Protein AF-A0A952UTJ3-F1 (afdb_monomer)

Radius of gyration: 20.59 Å; Cα contacts (8 Å, |Δi|>4): 147; chains: 1; bounding box: 53×49×45 Å

Foldseek 3Di:
DDPPLPDQPPQQADAPPDDQALQSLLSLLVCCVPPPVPHDLQCCCVVNVTNDHSVSSVLSVQSNQLCVLLVHDSVPQPDDSLQSSLPSLDDSVVSNVLSVVCVVVVDDSVNSNVVCVVVPPDSVVVLVVVLVVLCVCVVVVVDDPVVLVVCCVVDDPVVVVVVVVSVVVNVVSVVSNVVSD

Structure (mmCIF, N/CA/C/O backbone):
data_AF-A0A952UTJ3-F1
#
_entry.id   AF-A0A952UTJ3-F1
#
loop_
_atom_site.group_PDB
_atom_site.id
_atom_site.type_symbol
_atom_site.label_atom_id
_atom_site.label_alt_id
_atom_site.label_comp_id
_atom_site.label_asym_id
_atom_site.label_entity_id
_atom_site.label_seq_id
_atom_site.pdbx_PDB_ins_code
_atom_site.Cartn_x
_atom_site.Cartn_y
_atom_site.Cartn_z
_atom_site.occupancy
_atom_site.B_iso_or_equiv
_atom_site.auth_seq_id
_atom_site.auth_comp_id
_atom_site.auth_asym_id
_atom_site.auth_atom_id
_atom_site.pdbx_PDB_model_num
ATOM 1 N N . MET A 1 1 ? -5.291 -14.256 -28.852 1.00 37.19 1 MET A N 1
ATOM 2 C CA . MET A 1 1 ? -6.113 -13.906 -27.672 1.00 37.19 1 MET A CA 1
ATOM 3 C C . MET A 1 1 ? -6.033 -12.406 -27.455 1.00 37.19 1 MET A C 1
ATOM 5 O O . MET A 1 1 ? -4.937 -11.895 -27.253 1.00 37.19 1 MET A O 1
ATOM 9 N N . ALA A 1 2 ? -7.151 -11.691 -27.586 1.00 33.28 2 ALA A N 1
ATOM 10 C CA . ALA A 1 2 ? -7.188 -10.255 -27.335 1.00 33.28 2 ALA A CA 1
ATOM 11 C C . ALA A 1 2 ? -6.825 -10.004 -25.864 1.00 33.28 2 ALA A C 1
ATOM 13 O O . ALA A 1 2 ? -7.516 -10.482 -24.968 1.00 33.28 2 ALA A O 1
ATOM 14 N N . LYS A 1 3 ? -5.717 -9.299 -25.607 1.00 44.03 3 LYS A N 1
ATOM 15 C CA . LYS A 1 3 ? -5.425 -8.773 -24.270 1.00 44.03 3 LYS A CA 1
ATOM 16 C C . LYS A 1 3 ? -6.541 -7.789 -23.955 1.00 44.03 3 LYS A C 1
ATOM 18 O O . LYS A 1 3 ? -6.545 -6.692 -24.509 1.00 44.03 3 LYS A O 1
ATOM 23 N N . THR A 1 4 ? -7.493 -8.176 -23.114 1.00 50.28 4 THR A N 1
ATOM 24 C CA . THR A 1 4 ? -8.453 -7.235 -22.543 1.00 50.28 4 THR A CA 1
ATOM 25 C C . THR A 1 4 ? -7.630 -6.130 -21.897 1.00 50.28 4 THR A C 1
ATOM 27 O O . THR A 1 4 ? -6.906 -6.375 -20.932 1.00 50.28 4 THR A O 1
ATOM 30 N N . LYS A 1 5 ? -7.620 -4.947 -22.518 1.00 66.44 5 LYS A N 1
ATOM 31 C CA . LYS A 1 5 ? -6.788 -3.826 -22.085 1.00 66.44 5 LYS A CA 1
ATOM 32 C C . LYS A 1 5 ? -7.306 -3.424 -20.708 1.00 66.44 5 LYS A C 1
ATOM 34 O O . LYS A 1 5 ? -8.421 -2.915 -20.599 1.00 66.44 5 LYS A O 1
ATOM 39 N N . LEU A 1 6 ? -6.549 -3.756 -19.662 1.00 80.31 6 LEU A N 1
ATOM 40 C CA . LEU A 1 6 ? -6.914 -3.430 -18.288 1.00 80.31 6 LEU A CA 1
ATOM 41 C C . LEU A 1 6 ? -7.136 -1.922 -18.195 1.00 80.31 6 LEU A C 1
ATOM 43 O O . LEU A 1 6 ? -6.312 -1.131 -18.657 1.00 80.31 6 LEU A O 1
ATOM 47 N N . LYS A 1 7 ? -8.288 -1.529 -17.651 1.00 86.25 7 LYS A N 1
ATOM 48 C CA . LYS A 1 7 ? -8.675 -0.124 -17.540 1.00 86.25 7 LYS A CA 1
ATOM 49 C C . LYS A 1 7 ? -8.035 0.476 -16.294 1.00 86.25 7 LYS A C 1
ATOM 51 O O . LYS A 1 7 ? -8.662 0.548 -15.242 1.00 86.25 7 LYS A O 1
ATOM 56 N N . TRP A 1 8 ? -6.775 0.880 -16.418 1.00 89.94 8 TRP A N 1
ATOM 57 C CA . TRP A 1 8 ? -6.124 1.706 -15.406 1.00 89.94 8 TRP A CA 1
ATOM 58 C C . TRP A 1 8 ? -6.803 3.086 -15.329 1.00 89.94 8 TRP A C 1
ATOM 60 O O . TRP A 1 8 ? -7.297 3.571 -16.352 1.00 89.94 8 TRP A O 1
ATOM 70 N N . PRO A 1 9 ? -6.829 3.739 -14.151 1.00 90.50 9 PRO A N 1
ATOM 71 C CA . PRO A 1 9 ? -7.287 5.122 -14.038 1.00 90.50 9 PRO A CA 1
ATOM 72 C C . PRO A 1 9 ? -6.521 6.040 -14.996 1.00 90.50 9 PRO A C 1
ATOM 74 O O . PRO A 1 9 ? -5.320 5.854 -15.188 1.00 90.50 9 PRO A O 1
ATOM 77 N N . ALA A 1 10 ? -7.182 7.053 -15.563 1.00 88.44 10 ALA A N 1
ATOM 78 C CA . ALA A 1 10 ? -6.541 7.996 -16.490 1.00 88.44 10 ALA A CA 1
ATOM 79 C C . ALA A 1 10 ? -5.293 8.651 -15.869 1.00 88.44 10 ALA A C 1
ATOM 81 O O . ALA A 1 10 ? -4.239 8.711 -16.502 1.00 88.44 10 ALA A O 1
ATOM 82 N N . ALA A 1 11 ? -5.372 8.993 -14.578 1.00 87.81 11 ALA A N 1
ATOM 83 C CA . ALA A 1 11 ? -4.265 9.536 -13.794 1.00 87.81 11 ALA A CA 1
ATOM 84 C C . ALA A 1 11 ? -3.026 8.618 -13.724 1.00 87.81 11 ALA A C 1
ATOM 86 O O . ALA A 1 11 ? -1.937 9.086 -13.408 1.00 87.81 11 ALA A O 1
ATOM 87 N N . ALA A 1 12 ? -3.147 7.320 -14.029 1.00 87.81 12 ALA A N 1
ATOM 88 C CA . ALA A 1 12 ? -2.001 6.412 -14.097 1.00 87.81 12 ALA A CA 1
ATOM 89 C C . ALA A 1 12 ? -1.132 6.621 -15.355 1.00 87.81 12 ALA A C 1
ATOM 91 O O . ALA A 1 12 ? 0.027 6.192 -15.388 1.00 87.81 12 ALA A O 1
ATOM 92 N N . TYR A 1 13 ? -1.686 7.274 -16.379 1.00 88.88 13 TYR A N 1
ATOM 93 C CA . TYR A 1 13 ? -1.017 7.621 -17.635 1.00 88.88 13 TYR A CA 1
ATOM 94 C C . TYR A 1 13 ? -0.594 9.090 -17.698 1.00 88.88 13 TYR A C 1
ATOM 96 O O . TYR A 1 13 ? 0.261 9.451 -18.505 1.00 88.88 13 TYR A O 1
ATOM 104 N N . GLU A 1 14 ? -1.175 9.940 -16.853 1.00 82.19 14 GLU A N 1
ATOM 105 C CA . GLU A 1 14 ? -0.805 11.347 -16.754 1.00 82.19 14 GLU A CA 1
ATOM 106 C C . GLU A 1 14 ? 0.580 11.459 -16.085 1.00 82.19 14 GLU A C 1
ATOM 108 O O . GLU A 1 14 ? 0.835 10.884 -15.027 1.00 82.19 14 GLU A O 1
ATOM 113 N N . GLY A 1 15 ? 1.518 12.147 -16.747 1.00 62.31 15 GLY A N 1
ATOM 114 C CA . GLY A 1 15 ? 2.890 12.346 -16.266 1.00 62.31 15 GLY A CA 1
ATOM 115 C C . GLY A 1 15 ? 2.978 13.039 -14.899 1.00 62.31 15 GLY A C 1
ATOM 116 O O . GLY A 1 15 ? 1.982 13.488 -14.340 1.00 62.31 15 GLY A O 1
ATOM 117 N N . ALA A 1 16 ? 4.203 13.182 -14.378 1.00 55.59 16 ALA A N 1
ATOM 118 C CA . ALA A 1 16 ? 4.540 13.603 -13.005 1.00 55.59 16 ALA A CA 1
ATOM 119 C C . ALA A 1 16 ? 4.002 14.977 -12.510 1.00 55.59 16 ALA A C 1
ATOM 121 O O . ALA A 1 16 ? 4.375 15.409 -11.422 1.00 55.59 16 ALA A O 1
ATOM 122 N N . GLY A 1 17 ? 3.146 15.665 -13.273 1.00 54.53 17 GLY A N 1
ATOM 123 C CA . GLY A 1 17 ? 2.574 16.973 -12.942 1.00 54.53 17 GLY A CA 1
ATOM 124 C C . GLY A 1 17 ? 1.247 16.942 -12.173 1.00 54.53 17 GLY A C 1
ATOM 125 O O . GLY A 1 17 ? 0.940 17.911 -11.484 1.00 54.53 17 GLY A O 1
ATOM 126 N N . ARG A 1 18 ? 0.468 15.852 -12.230 1.00 62.31 18 ARG A N 1
ATOM 127 C CA . ARG A 1 18 ? -0.756 15.691 -11.422 1.00 62.31 18 ARG A CA 1
ATOM 128 C C . ARG A 1 18 ? -0.532 14.634 -10.348 1.00 62.31 18 ARG A C 1
ATOM 130 O O . ARG A 1 18 ? -0.171 13.497 -10.635 1.00 62.31 18 ARG A O 1
ATOM 137 N N . GLY A 1 19 ? -0.706 15.024 -9.087 1.00 68.81 19 GLY A N 1
ATOM 138 C CA . GLY A 1 19 ? -0.654 14.084 -7.971 1.00 68.81 19 GLY A CA 1
ATOM 139 C C . GLY A 1 19 ? -1.742 13.017 -8.114 1.00 68.81 19 GLY A C 1
ATOM 140 O O . GLY A 1 19 ? -2.882 13.337 -8.440 1.00 68.81 19 GLY A O 1
ATOM 141 N N . LEU A 1 20 ? -1.393 11.754 -7.861 1.00 85.69 20 LEU A N 1
ATOM 142 C CA . LEU A 1 20 ? -2.350 10.648 -7.864 1.00 85.69 20 LEU A CA 1
ATOM 143 C C . LEU A 1 20 ? -3.327 10.816 -6.690 1.00 85.69 20 LEU A C 1
ATOM 145 O O . LEU A 1 20 ? -2.893 10.851 -5.534 1.00 85.69 20 LEU A O 1
ATOM 149 N N . SER A 1 21 ? -4.626 10.915 -6.980 1.00 90.69 21 SER A N 1
ATOM 150 C CA . SER A 1 21 ? -5.655 10.996 -5.942 1.00 90.69 21 SER A CA 1
ATOM 151 C C . SER A 1 21 ? -5.721 9.695 -5.133 1.00 90.69 21 SER A C 1
ATOM 153 O O . SER A 1 21 ? -5.262 8.640 -5.579 1.00 90.69 21 SER A O 1
ATOM 155 N N . LEU A 1 22 ? -6.310 9.740 -3.933 1.00 91.62 22 LEU A N 1
ATOM 156 C CA . LEU A 1 22 ? -6.484 8.526 -3.131 1.00 91.62 22 LEU A CA 1
ATOM 157 C C . LEU A 1 22 ? -7.398 7.503 -3.825 1.00 91.62 22 LEU A C 1
ATOM 159 O O . LEU A 1 22 ? -7.137 6.305 -3.743 1.00 91.62 22 LEU A O 1
ATOM 163 N N . VAL A 1 23 ? -8.423 7.973 -4.539 1.00 93.56 23 VAL A N 1
ATOM 164 C CA . VAL A 1 23 ? -9.349 7.127 -5.305 1.00 93.56 23 VAL A CA 1
ATOM 165 C C . VAL A 1 23 ? -8.613 6.426 -6.445 1.00 93.56 23 VAL A C 1
ATOM 167 O O . VAL A 1 23 ? -8.679 5.201 -6.562 1.00 93.56 23 VAL A O 1
ATOM 170 N N . ASP A 1 24 ? -7.827 7.163 -7.231 1.00 92.69 24 ASP A N 1
ATOM 171 C CA . ASP A 1 24 ? -7.035 6.576 -8.317 1.00 92.69 24 ASP A CA 1
ATOM 172 C C . ASP A 1 24 ? -5.983 5.606 -7.779 1.00 92.69 24 ASP A C 1
ATOM 174 O O 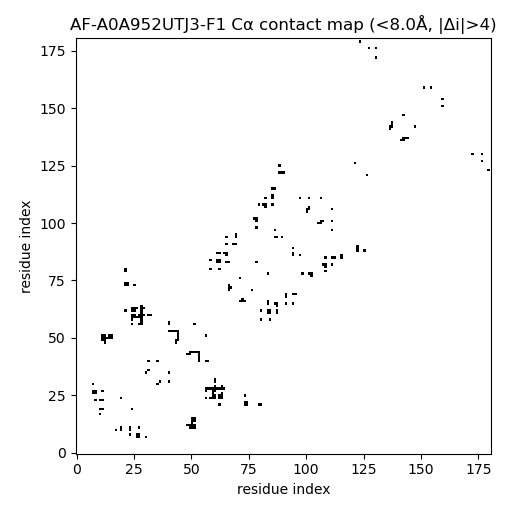. ASP A 1 24 ? -5.762 4.536 -8.347 1.00 92.69 24 ASP A O 1
ATOM 178 N N . ALA A 1 25 ? -5.355 5.942 -6.650 1.00 91.88 25 ALA A N 1
ATOM 179 C CA . ALA A 1 25 ? -4.399 5.065 -5.997 1.00 91.88 25 ALA A CA 1
ATOM 180 C C . ALA A 1 25 ? -5.058 3.777 -5.485 1.00 91.88 25 ALA A C 1
ATOM 182 O O . ALA A 1 25 ? -4.488 2.699 -5.653 1.00 91.88 25 ALA A O 1
ATOM 183 N N . TYR A 1 26 ? -6.264 3.860 -4.919 1.00 94.62 26 TYR A N 1
ATOM 184 C CA . TYR A 1 26 ? -7.039 2.689 -4.517 1.00 94.62 26 TYR A CA 1
ATOM 185 C C . TYR A 1 26 ? -7.347 1.791 -5.720 1.00 94.62 26 TYR A C 1
ATOM 187 O O . TYR A 1 26 ? -7.075 0.594 -5.666 1.00 94.62 26 TYR A O 1
ATOM 195 N N . ARG A 1 27 ? -7.823 2.363 -6.835 1.00 94.81 27 ARG A N 1
ATOM 196 C CA . ARG A 1 27 ? -8.125 1.616 -8.070 1.00 94.81 27 ARG A CA 1
ATOM 197 C C . ARG A 1 27 ? -6.886 0.987 -8.700 1.00 94.81 27 ARG A C 1
ATOM 199 O O . ARG A 1 27 ? -6.921 -0.169 -9.111 1.00 94.81 27 ARG A O 1
ATOM 206 N N . CYS A 1 28 ? -5.761 1.700 -8.722 1.00 92.44 28 CYS A N 1
ATOM 207 C CA . CYS A 1 28 ? -4.484 1.123 -9.139 1.00 92.44 28 CYS A CA 1
ATOM 208 C C . CYS A 1 28 ? -4.084 -0.051 -8.232 1.00 92.44 28 CYS A C 1
ATOM 210 O O . CYS A 1 28 ? -3.646 -1.087 -8.724 1.00 92.44 28 CYS A O 1
ATOM 212 N N . GLY A 1 29 ? -4.233 0.095 -6.911 1.00 92.56 29 GLY A N 1
ATOM 213 C CA . GLY A 1 29 ? -3.933 -0.960 -5.944 1.00 92.56 29 GLY A CA 1
ATOM 214 C C . GLY A 1 29 ? -4.824 -2.194 -6.099 1.00 92.56 29 GLY A C 1
ATOM 215 O O . GLY A 1 29 ? -4.318 -3.314 -6.059 1.00 92.56 29 GLY A O 1
ATOM 216 N N . GLU A 1 30 ? -6.117 -1.988 -6.349 1.00 94.94 30 GLU A N 1
ATOM 217 C CA . GLU A 1 30 ? -7.097 -3.037 -6.646 1.00 94.94 30 GLU A CA 1
ATOM 218 C C . GLU A 1 30 ? -6.689 -3.845 -7.883 1.00 94.94 30 GLU A C 1
ATOM 220 O O . GLU A 1 30 ? -6.621 -5.072 -7.821 1.00 94.94 30 GLU A O 1
ATOM 225 N N . LEU A 1 31 ? -6.338 -3.174 -8.986 1.00 93.62 31 LEU A N 1
ATOM 226 C CA . LEU A 1 31 ? -5.861 -3.833 -10.207 1.00 93.62 31 LEU A CA 1
ATOM 227 C C . LEU A 1 31 ? -4.572 -4.623 -9.965 1.00 93.62 31 LEU A C 1
ATOM 229 O O . LEU A 1 31 ? -4.424 -5.738 -10.460 1.00 93.62 31 LEU A O 1
ATOM 233 N N . ILE A 1 32 ? -3.642 -4.077 -9.176 1.00 89.56 32 ILE A N 1
ATOM 234 C CA . ILE A 1 32 ? -2.400 -4.775 -8.828 1.00 89.56 32 ILE A CA 1
ATOM 235 C C . ILE A 1 32 ? -2.696 -6.066 -8.054 1.00 89.56 32 ILE A C 1
ATOM 237 O O . ILE A 1 32 ? -2.115 -7.099 -8.372 1.00 89.56 32 ILE A O 1
ATOM 241 N N . GLU A 1 33 ? -3.583 -6.033 -7.058 1.00 87.56 33 GLU A N 1
ATOM 242 C CA . GLU A 1 33 ? -3.916 -7.223 -6.261 1.00 87.56 33 GLU A CA 1
ATOM 243 C C . GLU A 1 33 ? -4.769 -8.242 -7.016 1.00 87.56 33 GLU A C 1
ATOM 245 O O . GLU A 1 33 ? -4.644 -9.433 -6.769 1.00 87.56 33 GLU A O 1
ATOM 250 N N . THR A 1 34 ? -5.638 -7.804 -7.925 1.00 87.88 34 THR A N 1
ATOM 251 C CA . THR A 1 34 ? -6.569 -8.705 -8.625 1.00 87.88 34 THR A CA 1
ATOM 252 C C . THR A 1 34 ? -5.986 -9.288 -9.908 1.00 87.88 34 THR A C 1
ATOM 254 O O . THR A 1 34 ? -6.268 -10.434 -10.240 1.00 87.88 34 THR A O 1
ATOM 257 N N . CYS A 1 35 ? -5.162 -8.529 -10.634 1.00 86.00 35 CYS A N 1
ATOM 258 C CA . CYS A 1 35 ? -4.650 -8.929 -11.949 1.00 86.00 35 CYS A CA 1
ATOM 259 C C . CYS A 1 35 ? -3.141 -9.219 -11.962 1.00 86.00 35 CYS A C 1
ATOM 261 O O . CYS A 1 35 ? -2.635 -9.826 -12.908 1.00 86.00 35 CYS A O 1
ATOM 263 N N . PHE A 1 36 ? -2.404 -8.779 -10.936 1.00 82.69 36 PHE A N 1
ATOM 264 C CA . PHE A 1 36 ? -0.939 -8.824 -10.912 1.00 82.69 36 PHE A CA 1
ATOM 265 C C . PHE A 1 36 ? -0.358 -9.295 -9.568 1.00 82.69 36 PHE A C 1
ATOM 267 O O . PHE A 1 36 ? 0.806 -9.003 -9.287 1.00 82.69 36 PHE A O 1
ATOM 274 N N . ALA A 1 37 ? -1.129 -10.027 -8.752 1.00 74.94 37 ALA A N 1
ATOM 275 C CA . ALA A 1 37 ? -0.723 -10.461 -7.409 1.00 74.94 37 ALA A CA 1
ATOM 276 C C . ALA A 1 37 ? 0.658 -11.142 -7.386 1.00 74.94 37 ALA A C 1
ATOM 278 O O . ALA A 1 37 ? 1.506 -10.788 -6.558 1.00 74.94 37 ALA A O 1
ATOM 279 N N . ASP A 1 38 ? 0.888 -12.035 -8.355 1.00 76.19 38 ASP A N 1
ATOM 280 C CA . ASP A 1 38 ? 2.093 -12.868 -8.486 1.00 76.19 38 ASP A CA 1
ATOM 281 C C . ASP A 1 38 ? 3.184 -12.233 -9.357 1.00 76.19 38 ASP A C 1
ATOM 283 O O . ASP A 1 38 ? 4.250 -12.803 -9.588 1.00 76.19 38 ASP A O 1
ATOM 287 N N . GLN A 1 39 ? 2.938 -11.027 -9.867 1.00 76.69 39 GLN A N 1
ATOM 288 C CA . GLN A 1 39 ? 3.833 -10.368 -10.805 1.00 76.69 39 GLN A CA 1
ATOM 289 C C . GLN A 1 39 ? 4.682 -9.291 -10.129 1.00 76.69 39 GLN A C 1
ATOM 291 O O . GLN A 1 39 ? 4.320 -8.655 -9.136 1.00 76.69 39 GLN A O 1
ATOM 296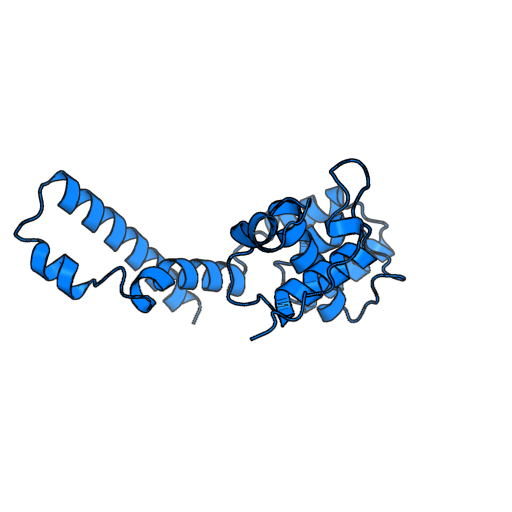 N N . SER A 1 40 ? 5.859 -9.040 -10.705 1.00 78.62 40 SER A N 1
ATOM 297 C CA . SER A 1 40 ? 6.745 -7.988 -10.211 1.00 78.62 40 SER A CA 1
ATOM 298 C C . SER A 1 40 ? 6.180 -6.599 -10.520 1.00 78.62 40 SER A C 1
ATOM 300 O O . SER A 1 40 ? 6.212 -6.157 -11.670 1.00 78.62 40 SER A O 1
ATOM 302 N N . ILE A 1 41 ? 5.781 -5.860 -9.476 1.00 81.75 41 ILE A N 1
ATOM 303 C CA . ILE A 1 41 ? 5.322 -4.458 -9.584 1.00 81.75 41 ILE A CA 1
ATOM 304 C C . ILE A 1 41 ? 6.351 -3.580 -10.312 1.00 81.75 41 ILE A C 1
ATOM 306 O O . ILE A 1 41 ? 5.985 -2.672 -11.051 1.00 81.75 41 ILE A O 1
ATOM 310 N N . ARG A 1 42 ? 7.651 -3.875 -10.165 1.00 80.00 42 ARG A N 1
ATOM 311 C CA . ARG A 1 42 ? 8.737 -3.119 -10.811 1.00 80.00 42 ARG A CA 1
ATOM 312 C C . ARG A 1 42 ? 8.630 -3.100 -12.337 1.00 80.00 42 ARG A C 1
ATOM 314 O O . ARG A 1 42 ? 9.063 -2.131 -12.949 1.00 80.00 42 ARG A O 1
ATOM 321 N N . LYS A 1 43 ? 8.076 -4.155 -12.941 1.00 84.25 43 LYS A N 1
ATOM 322 C CA . LYS A 1 43 ? 7.936 -4.282 -14.399 1.00 84.25 43 LYS A CA 1
ATOM 323 C C . LYS A 1 43 ? 6.615 -3.710 -14.926 1.00 84.25 43 LYS A C 1
ATOM 325 O O . LYS A 1 43 ? 6.493 -3.530 -16.134 1.00 84.25 43 LYS A O 1
ATOM 330 N N . LEU A 1 44 ? 5.650 -3.411 -14.049 1.00 84.94 44 LEU A N 1
ATOM 331 C CA . LEU A 1 44 ? 4.319 -2.947 -14.449 1.00 84.94 44 LEU A CA 1
ATOM 332 C C . LEU A 1 44 ? 4.326 -1.606 -15.194 1.00 84.94 44 LEU A C 1
ATOM 334 O O . LEU A 1 44 ? 3.651 -1.554 -16.217 1.00 84.94 44 LEU A O 1
ATOM 338 N N . PRO A 1 45 ? 5.096 -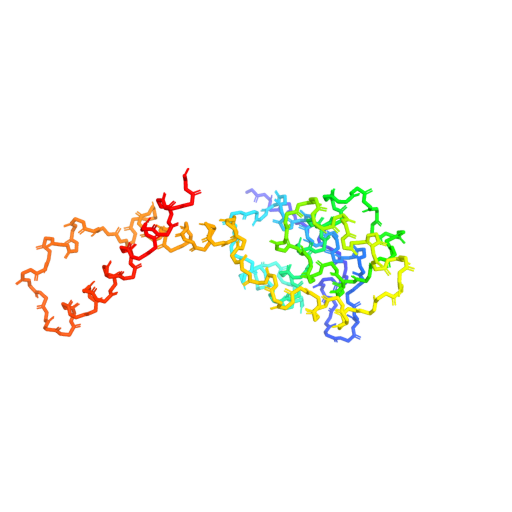0.567 -14.796 1.00 88.00 45 PRO A N 1
ATOM 339 C CA . PRO A 1 45 ? 5.082 0.701 -15.525 1.00 88.00 45 PRO A CA 1
ATOM 340 C C . PRO A 1 45 ? 5.422 0.539 -17.007 1.00 88.00 45 PRO A C 1
ATOM 342 O O . PRO A 1 45 ? 4.663 0.967 -17.867 1.00 88.00 45 PRO A O 1
ATOM 345 N N . ALA A 1 46 ? 6.515 -0.168 -17.310 1.00 85.56 46 ALA A N 1
ATOM 346 C CA . ALA A 1 46 ? 6.949 -0.403 -18.684 1.00 85.56 46 ALA A CA 1
ATOM 347 C C . ALA A 1 46 ? 5.991 -1.327 -19.452 1.00 85.56 46 ALA A C 1
ATOM 349 O O . ALA A 1 46 ? 5.712 -1.097 -20.623 1.00 85.56 46 ALA A O 1
ATOM 350 N N . ARG A 1 47 ? 5.477 -2.373 -18.796 1.00 86.75 47 ARG A N 1
ATOM 351 C CA . ARG A 1 47 ? 4.580 -3.351 -19.423 1.00 86.75 47 ARG A CA 1
ATOM 352 C C . ARG A 1 47 ? 3.221 -2.756 -19.790 1.00 86.75 47 ARG A C 1
ATOM 354 O O . ARG A 1 47 ? 2.687 -3.073 -20.848 1.00 86.75 47 ARG A O 1
ATOM 361 N N . GLU A 1 48 ? 2.658 -1.955 -18.895 1.00 88.50 48 GLU A N 1
ATOM 362 C CA . GLU A 1 48 ? 1.302 -1.413 -19.008 1.00 88.50 48 GLU A CA 1
ATOM 363 C C . GLU A 1 48 ? 1.301 0.027 -19.560 1.00 88.50 48 GLU A C 1
ATOM 365 O O . GLU A 1 48 ? 0.239 0.622 -19.729 1.00 88.50 48 GLU A O 1
ATOM 370 N N . GLY A 1 49 ? 2.484 0.580 -19.866 1.00 88.75 49 GLY A N 1
ATOM 371 C CA . GLY A 1 49 ? 2.652 1.933 -20.401 1.00 88.75 49 GLY A CA 1
ATOM 372 C C . GLY A 1 49 ? 2.259 3.031 -19.411 1.00 88.75 49 GLY A C 1
ATOM 373 O O . GLY A 1 49 ? 1.755 4.070 -19.827 1.00 88.75 49 GLY A O 1
ATOM 374 N N . LEU A 1 50 ? 2.430 2.791 -18.109 1.00 89.38 50 LEU A N 1
ATOM 375 C CA . LEU A 1 50 ? 2.038 3.732 -17.057 1.00 89.38 50 LEU A CA 1
ATOM 376 C C . LEU A 1 50 ? 3.103 4.812 -16.885 1.00 89.38 50 LEU A C 1
ATOM 378 O O . LEU A 1 50 ? 4.301 4.523 -16.863 1.00 89.38 50 LEU A O 1
ATOM 382 N N . ALA A 1 51 ? 2.656 6.040 -16.642 1.00 89.81 51 ALA A N 1
ATOM 383 C CA . ALA A 1 51 ? 3.530 7.138 -16.247 1.00 89.81 51 ALA A CA 1
ATOM 384 C C . ALA A 1 51 ? 3.935 7.061 -14.761 1.00 89.81 51 ALA A C 1
ATOM 386 O O . ALA A 1 51 ? 4.878 7.724 -14.322 1.00 89.81 51 ALA A O 1
ATOM 387 N N . LEU A 1 52 ? 3.240 6.238 -13.967 1.00 85.81 52 LEU A N 1
ATOM 388 C CA . LEU A 1 52 ? 3.527 6.057 -12.547 1.00 85.81 52 LEU A CA 1
ATOM 389 C C . LEU A 1 52 ? 4.838 5.302 -12.306 1.00 85.81 52 LEU A C 1
ATOM 391 O O . LEU A 1 52 ? 5.106 4.247 -12.879 1.00 85.81 52 LEU A O 1
ATOM 395 N N . SER A 1 53 ? 5.621 5.785 -11.338 1.00 84.56 53 SER A N 1
ATOM 396 C CA . SER A 1 53 ? 6.796 5.059 -10.854 1.00 84.56 53 SER A CA 1
ATOM 397 C C . SER A 1 53 ? 6.406 3.761 -10.134 1.00 84.56 53 SER A C 1
ATOM 399 O O . SER A 1 53 ? 5.350 3.671 -9.500 1.00 84.56 53 SER A O 1
ATOM 401 N N . HIS A 1 54 ? 7.312 2.778 -10.116 1.00 81.38 54 HIS A N 1
ATOM 402 C CA . HIS A 1 54 ? 7.112 1.555 -9.328 1.00 81.38 54 HIS A CA 1
ATOM 403 C C . HIS A 1 54 ? 6.869 1.850 -7.836 1.00 81.38 54 HIS A C 1
ATOM 405 O O . HIS A 1 54 ? 6.089 1.156 -7.190 1.00 81.38 54 HIS A O 1
ATOM 411 N N . VAL A 1 55 ? 7.507 2.893 -7.285 1.00 83.50 55 VAL A N 1
ATOM 412 C CA . VAL A 1 55 ? 7.315 3.315 -5.890 1.00 83.50 55 VAL A CA 1
ATOM 413 C C . VAL A 1 55 ? 5.877 3.779 -5.676 1.00 83.50 55 VAL A C 1
ATOM 415 O O . VAL A 1 55 ? 5.266 3.429 -4.670 1.00 83.50 55 VAL A O 1
ATOM 418 N N . THR A 1 56 ? 5.319 4.536 -6.620 1.00 85.56 56 THR A N 1
ATOM 419 C CA . THR A 1 56 ? 3.924 4.986 -6.561 1.00 85.56 56 THR A CA 1
ATOM 420 C C . THR A 1 56 ? 2.962 3.802 -6.611 1.00 85.56 56 THR A C 1
ATOM 422 O O . THR A 1 56 ? 2.044 3.747 -5.800 1.00 85.56 56 THR A O 1
ATOM 425 N N . LEU A 1 57 ? 3.218 2.810 -7.468 1.00 85.69 57 LEU A N 1
ATOM 426 C CA . LEU A 1 57 ? 2.406 1.589 -7.545 1.00 85.69 57 LEU A CA 1
ATOM 427 C C . LEU A 1 57 ? 2.464 0.751 -6.258 1.00 85.69 57 LEU A C 1
ATOM 429 O O . LEU A 1 57 ? 1.441 0.246 -5.803 1.00 85.69 57 LEU A O 1
ATOM 433 N N . VAL A 1 58 ? 3.635 0.643 -5.619 1.00 84.25 58 VAL A N 1
ATOM 434 C CA . VAL A 1 58 ? 3.757 -0.008 -4.300 1.00 84.25 58 VAL A CA 1
ATOM 435 C C . VAL A 1 58 ? 2.904 0.715 -3.256 1.00 84.25 58 VAL A C 1
ATOM 437 O O . VAL A 1 58 ? 2.219 0.071 -2.466 1.00 84.25 58 VAL A O 1
ATOM 440 N N . ARG A 1 59 ? 2.899 2.052 -3.267 1.00 84.00 59 ARG A N 1
ATOM 441 C CA . ARG A 1 59 ? 2.071 2.846 -2.347 1.00 84.00 59 ARG A CA 1
ATOM 442 C C . ARG A 1 59 ? 0.574 2.712 -2.650 1.00 84.00 59 ARG A C 1
ATOM 444 O O . ARG A 1 59 ? -0.220 2.656 -1.720 1.00 84.00 59 ARG A O 1
ATOM 451 N N . ALA A 1 60 ? 0.197 2.629 -3.924 1.00 89.50 60 ALA A N 1
ATOM 452 C CA . ALA A 1 60 ? -1.180 2.402 -4.362 1.00 89.50 60 ALA A CA 1
ATOM 453 C C . ALA A 1 60 ? -1.713 1.052 -3.858 1.00 89.50 60 ALA A C 1
ATOM 455 O O . ALA A 1 60 ? -2.777 0.990 -3.245 1.00 89.50 60 ALA A O 1
ATOM 456 N N . ARG A 1 61 ? -0.911 -0.011 -4.007 1.00 88.81 61 ARG A N 1
ATOM 457 C CA . ARG A 1 61 ? -1.205 -1.337 -3.445 1.00 88.81 61 ARG A CA 1
ATOM 458 C C . ARG A 1 61 ? -1.413 -1.287 -1.927 1.00 88.81 61 ARG A C 1
ATOM 460 O O . ARG A 1 61 ? -2.386 -1.845 -1.431 1.00 88.81 61 ARG A O 1
ATOM 467 N N . ALA A 1 62 ? -0.537 -0.586 -1.209 1.00 87.25 62 ALA A N 1
ATOM 468 C CA . ALA A 1 62 ? -0.652 -0.404 0.237 1.00 87.25 62 ALA A CA 1
ATOM 469 C C . ALA A 1 62 ? -1.951 0.321 0.637 1.00 87.25 62 ALA A C 1
ATOM 471 O O . ALA A 1 62 ? -2.662 -0.113 1.540 1.00 87.25 62 ALA A O 1
ATOM 472 N N . ALA A 1 63 ? -2.307 1.403 -0.063 1.00 91.00 63 ALA A N 1
ATOM 473 C CA . ALA A 1 63 ? -3.547 2.129 0.200 1.00 91.00 63 ALA A CA 1
ATOM 474 C C . ALA A 1 63 ? -4.787 1.247 0.005 1.00 91.00 63 ALA A C 1
ATOM 476 O O . ALA A 1 63 ? -5.660 1.239 0.871 1.00 91.00 63 ALA A O 1
ATOM 477 N N . TYR A 1 64 ? -4.834 0.463 -1.078 1.00 93.69 64 TYR A N 1
ATOM 478 C CA . TYR A 1 64 ? -5.910 -0.502 -1.311 1.00 93.69 64 TYR A CA 1
ATOM 479 C C . TYR A 1 64 ? -6.014 -1.532 -0.179 1.00 93.69 64 TYR A C 1
ATOM 481 O O . TYR A 1 64 ? -7.097 -1.724 0.375 1.00 93.69 64 TYR A O 1
ATOM 489 N N . ARG A 1 65 ? -4.894 -2.158 0.209 1.00 89.31 65 ARG A N 1
ATOM 490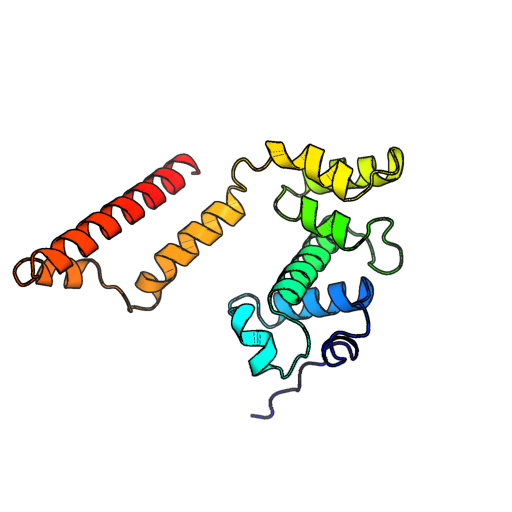 C CA . ARG A 1 65 ? -4.857 -3.164 1.282 1.00 89.31 65 ARG A CA 1
ATOM 491 C C . ARG A 1 65 ? -5.403 -2.631 2.596 1.00 89.31 65 ARG A C 1
ATOM 493 O O . ARG A 1 65 ? -6.279 -3.257 3.188 1.00 89.31 65 ARG A O 1
ATOM 500 N N . VAL A 1 66 ? -4.900 -1.479 3.031 1.00 92.00 66 VAL A N 1
ATOM 501 C CA . VAL A 1 66 ? -5.290 -0.879 4.309 1.00 92.00 66 VAL A CA 1
ATOM 502 C C . VAL A 1 66 ? -6.750 -0.451 4.275 1.00 92.00 66 VAL A C 1
ATOM 504 O O . VAL A 1 66 ? -7.507 -0.829 5.161 1.00 92.00 66 VAL A O 1
ATOM 507 N N . LEU A 1 67 ? -7.190 0.274 3.244 1.00 94.38 67 LEU A N 1
ATOM 508 C CA . LEU A 1 67 ? -8.586 0.714 3.146 1.00 94.38 67 LEU A CA 1
ATOM 509 C C . LEU A 1 67 ? -9.559 -0.469 3.112 1.00 94.38 67 LEU A C 1
ATOM 511 O O . LEU A 1 67 ? -10.555 -0.462 3.835 1.00 94.38 67 LEU A O 1
ATOM 515 N N . ARG A 1 68 ? -9.223 -1.532 2.369 1.00 94.00 68 ARG A N 1
ATOM 516 C CA . ARG A 1 68 ? -9.995 -2.780 2.360 1.00 94.00 68 ARG A CA 1
ATOM 517 C C . ARG A 1 68 ? -10.029 -3.441 3.742 1.00 94.00 68 ARG A C 1
ATOM 519 O O . ARG A 1 68 ? -11.096 -3.858 4.177 1.00 94.00 68 ARG A O 1
ATOM 526 N N . ALA A 1 69 ? -8.899 -3.522 4.445 1.00 89.50 69 ALA A N 1
ATOM 527 C CA . ALA A 1 69 ? -8.820 -4.120 5.783 1.00 89.50 69 ALA A CA 1
ATOM 528 C C . ALA A 1 69 ? -9.569 -3.309 6.860 1.00 89.50 69 ALA A C 1
ATOM 530 O O . ALA A 1 69 ? -10.042 -3.874 7.855 1.00 89.50 69 ALA A O 1
ATOM 531 N N . LEU A 1 70 ? -9.669 -1.991 6.667 1.00 91.88 70 LEU A N 1
ATOM 532 C CA . LEU A 1 70 ? -10.422 -1.074 7.520 1.00 91.88 70 LEU A CA 1
ATOM 533 C C . LEU A 1 70 ? -11.914 -1.000 7.158 1.00 91.88 70 LEU A C 1
ATOM 535 O O . LEU A 1 70 ? -12.690 -0.518 7.978 1.00 91.88 70 LEU A O 1
ATOM 539 N N . GLY A 1 71 ? -12.316 -1.468 5.971 1.00 93.25 71 GLY A N 1
ATOM 540 C CA . GLY A 1 71 ? -13.685 -1.326 5.468 1.00 93.25 71 GLY A CA 1
ATOM 541 C C . GLY A 1 71 ? -14.061 0.125 5.149 1.00 93.25 71 GLY A C 1
ATOM 542 O O . GLY A 1 71 ? -15.214 0.506 5.317 1.00 93.25 71 GLY A O 1
ATOM 543 N N . ILE A 1 72 ? -13.087 0.946 4.745 1.00 93.50 72 ILE A N 1
ATOM 544 C CA . ILE A 1 72 ? -13.266 2.380 4.482 1.00 93.50 72 ILE A CA 1
ATOM 545 C C . ILE A 1 72 ? -13.224 2.630 2.974 1.00 93.50 72 ILE A C 1
ATOM 547 O O . ILE A 1 72 ? -12.298 2.185 2.294 1.00 93.50 72 ILE A O 1
ATOM 551 N N . ALA A 1 73 ? -14.203 3.376 2.462 1.00 94.50 73 ALA A N 1
ATOM 552 C CA . ALA A 1 73 ? -14.219 3.827 1.075 1.00 94.50 73 ALA A CA 1
ATOM 553 C C . ALA A 1 73 ? -13.164 4.933 0.847 1.00 94.50 73 ALA A C 1
ATOM 555 O O . ALA A 1 73 ? -13.015 5.816 1.700 1.00 94.50 73 ALA A O 1
ATOM 556 N N . PRO A 1 74 ? -12.405 4.912 -0.266 1.00 93.62 74 PRO A N 1
ATOM 557 C CA . PRO A 1 74 ? -11.353 5.898 -0.517 1.00 93.62 74 PRO A CA 1
ATOM 558 C C . PRO A 1 74 ? -11.880 7.338 -0.631 1.00 93.62 74 PRO A C 1
ATOM 560 O O . PRO A 1 74 ? -11.157 8.264 -0.275 1.00 93.62 74 PRO A O 1
ATOM 563 N N . GLU A 1 75 ? -13.121 7.535 -1.079 1.00 92.88 75 GLU A N 1
ATOM 564 C CA . GLU A 1 75 ? -13.766 8.843 -1.262 1.00 92.88 75 GLU A CA 1
ATOM 565 C C . GLU A 1 75 ? -14.063 9.539 0.072 1.00 92.88 75 GLU A C 1
ATOM 567 O O . GLU A 1 75 ? -14.021 10.762 0.165 1.00 92.88 75 GLU A O 1
ATOM 572 N N . THR A 1 76 ? -14.346 8.753 1.112 1.00 93.06 76 THR A N 1
ATOM 573 C CA . THR A 1 76 ? -14.709 9.239 2.450 1.00 93.06 76 THR A CA 1
ATOM 574 C C . THR A 1 76 ? -13.614 8.967 3.476 1.00 93.06 76 THR A C 1
ATOM 576 O O . THR A 1 76 ? -13.852 9.052 4.681 1.00 93.06 76 THR A O 1
ATOM 579 N N . SER A 1 77 ? -12.422 8.567 3.027 1.00 92.75 77 SER A N 1
ATOM 580 C CA . SER A 1 77 ? -11.332 8.205 3.922 1.00 92.75 77 SER A CA 1
ATOM 581 C C . SER A 1 77 ? -10.840 9.442 4.678 1.00 92.75 77 SER A C 1
ATOM 583 O O . SER A 1 77 ? -10.332 10.372 4.050 1.00 92.75 77 SER A O 1
ATOM 585 N N . PRO A 1 78 ? -10.864 9.439 6.024 1.00 90.62 78 PRO A N 1
ATOM 586 C CA . PRO A 1 78 ? -10.236 10.503 6.806 1.00 90.62 78 PRO A CA 1
ATOM 587 C C . PRO A 1 78 ? -8.699 10.385 6.795 1.00 90.62 78 PRO A C 1
ATOM 589 O O . PRO A 1 78 ? -7.984 11.215 7.352 1.00 90.62 78 PRO A O 1
ATOM 592 N N . LEU A 1 79 ? -8.160 9.323 6.186 1.00 92.69 79 LEU A N 1
ATOM 593 C CA . LEU A 1 79 ? -6.735 9.052 6.094 1.00 92.69 79 LEU A CA 1
ATOM 594 C C . LEU A 1 79 ? -6.201 9.444 4.718 1.00 92.69 79 LEU A C 1
ATOM 596 O O . LEU A 1 79 ? -6.691 8.977 3.690 1.00 92.69 79 LEU A O 1
ATOM 600 N N . SER A 1 80 ? -5.128 10.232 4.713 1.00 91.00 80 SER A N 1
ATOM 601 C CA . SER A 1 80 ? -4.362 10.527 3.507 1.00 91.00 80 SER A CA 1
ATOM 602 C C . SER A 1 80 ? -3.600 9.301 2.994 1.00 91.00 80 SER A C 1
ATOM 604 O O . SER A 1 80 ? -3.288 8.361 3.732 1.00 91.00 80 SER A O 1
ATOM 606 N N . PHE A 1 81 ? -3.176 9.370 1.733 1.00 85.00 81 PHE A N 1
ATOM 607 C CA . PHE A 1 81 ? -2.296 8.375 1.119 1.00 85.00 81 PHE A CA 1
ATOM 608 C C . PHE A 1 81 ? -1.002 8.133 1.919 1.00 85.00 81 PHE A C 1
ATOM 610 O O . PHE A 1 81 ? -0.499 7.011 2.004 1.00 85.00 81 PHE A O 1
ATOM 617 N N . ALA A 1 82 ? -0.477 9.183 2.556 1.00 86.31 82 ALA A N 1
ATOM 618 C CA . ALA A 1 82 ? 0.702 9.088 3.402 1.00 86.31 82 ALA A CA 1
ATOM 619 C C . ALA A 1 82 ? 0.423 8.320 4.704 1.00 86.31 82 ALA A C 1
ATOM 621 O O . ALA A 1 82 ? 1.290 7.563 5.129 1.00 86.31 82 ALA A O 1
ATOM 622 N N . HIS A 1 83 ? -0.769 8.456 5.304 1.00 91.69 83 HIS A N 1
ATOM 623 C CA . HIS A 1 83 ? -1.162 7.700 6.502 1.00 91.69 83 HIS A CA 1
ATOM 624 C C . HIS A 1 83 ? -1.206 6.200 6.227 1.00 91.69 83 HIS A C 1
ATOM 626 O O . HIS A 1 83 ? -0.556 5.422 6.925 1.00 91.69 83 HIS A O 1
ATOM 632 N N . LEU A 1 84 ? -1.919 5.807 5.171 1.00 91.69 84 LEU A N 1
ATOM 633 C CA . LEU A 1 84 ? -2.144 4.402 4.823 1.00 91.69 84 LEU A CA 1
ATOM 634 C C . LEU A 1 84 ? -0.822 3.659 4.600 1.00 91.69 84 LEU A C 1
ATOM 636 O O . LEU A 1 84 ? -0.608 2.574 5.136 1.00 91.69 84 LEU A O 1
ATOM 640 N N . ARG A 1 85 ? 0.126 4.295 3.903 1.00 85.69 85 ARG A N 1
ATOM 641 C CA . ARG A 1 85 ? 1.468 3.742 3.683 1.00 85.69 85 ARG A CA 1
ATOM 642 C C . ARG A 1 85 ? 2.203 3.418 4.990 1.00 85.69 85 ARG A C 1
ATOM 644 O O . ARG A 1 85 ? 2.958 2.449 5.025 1.00 85.69 85 ARG A O 1
ATOM 651 N N . GLN A 1 86 ? 2.046 4.227 6.039 1.00 87.88 86 GLN A N 1
ATOM 652 C CA . GLN A 1 86 ? 2.787 4.009 7.286 1.00 87.88 86 GLN A CA 1
ATOM 653 C C . GLN A 1 86 ? 2.304 2.776 8.047 1.00 87.88 86 GLN A C 1
ATOM 655 O O . GLN A 1 86 ? 3.084 2.212 8.804 1.00 87.88 86 GLN A O 1
ATOM 660 N N . ILE A 1 87 ? 1.060 2.341 7.842 1.00 89.00 87 ILE A N 1
ATOM 661 C CA . ILE A 1 87 ? 0.448 1.257 8.623 1.00 89.00 87 ILE A CA 1
ATOM 662 C C . ILE A 1 87 ? 0.229 -0.038 7.831 1.00 89.00 87 ILE A C 1
ATOM 664 O O . ILE A 1 87 ? -0.067 -1.056 8.439 1.00 89.00 87 ILE A O 1
ATOM 668 N N . ASP A 1 88 ? 0.444 -0.045 6.512 1.00 88.00 88 ASP A N 1
ATOM 669 C CA . ASP A 1 88 ? 0.236 -1.217 5.635 1.00 88.00 88 ASP A CA 1
ATOM 670 C C . ASP A 1 88 ? 0.949 -2.500 6.086 1.00 88.00 88 ASP A C 1
ATOM 672 O O . ASP A 1 88 ? 0.422 -3.600 5.949 1.00 88.00 88 ASP A O 1
ATOM 676 N N . HIS A 1 89 ? 2.130 -2.373 6.684 1.00 81.31 89 HIS A N 1
ATOM 677 C CA . HIS A 1 89 ? 2.910 -3.521 7.147 1.00 81.31 89 HIS A CA 1
ATOM 678 C C . HIS A 1 89 ? 2.451 -4.089 8.501 1.00 81.31 89 HIS A C 1
ATOM 680 O O . HIS A 1 89 ? 2.951 -5.139 8.910 1.00 81.31 89 HIS A O 1
ATOM 686 N N . LEU A 1 90 ? 1.556 -3.394 9.207 1.00 83.75 90 LEU A N 1
ATOM 687 C CA . LEU A 1 90 ? 1.073 -3.782 10.531 1.00 83.75 90 LEU A CA 1
ATOM 688 C C . LEU A 1 90 ? -0.109 -4.758 10.427 1.00 83.75 90 LEU A C 1
ATOM 690 O O . LEU A 1 90 ? -0.831 -4.733 9.428 1.00 83.75 90 LEU A O 1
ATOM 694 N N . PRO A 1 91 ? -0.369 -5.581 11.458 1.00 84.75 91 PRO A N 1
ATOM 695 C CA . PRO A 1 91 ? -1.566 -6.417 11.512 1.00 84.75 91 PRO A CA 1
ATOM 696 C C . PRO A 1 91 ? -2.865 -5.589 11.444 1.00 84.75 91 PRO A C 1
ATOM 698 O O . PRO A 1 91 ? -2.901 -4.472 11.969 1.00 84.75 91 PRO A O 1
ATOM 701 N N . PRO A 1 92 ? -3.974 -6.130 10.899 1.00 84.56 92 PRO A N 1
ATOM 702 C CA . PRO A 1 92 ? -5.235 -5.390 10.756 1.00 84.56 92 PRO A CA 1
ATOM 703 C C . PRO A 1 92 ? -5.772 -4.775 12.058 1.00 84.56 92 PRO A C 1
ATOM 705 O O . PRO A 1 92 ? -6.344 -3.687 12.040 1.00 84.56 92 PRO A O 1
ATOM 708 N N . ALA A 1 93 ? -5.570 -5.437 13.203 1.00 84.56 93 ALA A N 1
ATOM 709 C CA . ALA A 1 93 ? -5.966 -4.902 14.506 1.00 84.56 93 ALA A CA 1
ATOM 710 C C . ALA A 1 93 ? -5.212 -3.604 14.853 1.00 84.56 93 ALA A C 1
ATOM 712 O O . ALA A 1 93 ? -5.825 -2.617 15.266 1.00 84.56 93 ALA A O 1
ATOM 713 N N . GLU A 1 94 ? -3.899 -3.571 14.614 1.00 88.31 94 GLU A N 1
ATOM 714 C CA . GLU A 1 94 ? -3.071 -2.382 14.829 1.00 88.31 94 GLU A CA 1
ATOM 715 C C . GLU A 1 94 ? -3.358 -1.285 13.805 1.00 88.31 94 GLU A C 1
ATOM 717 O O . GLU A 1 94 ? -3.422 -0.113 14.178 1.00 88.31 94 GLU A O 1
ATOM 722 N N . GLN A 1 95 ? -3.599 -1.652 12.541 1.00 90.25 95 GLN A N 1
ATOM 723 C CA . GLN A 1 95 ? -4.030 -0.703 11.512 1.00 90.25 95 GLN A CA 1
ATOM 724 C C . GLN A 1 95 ? -5.292 0.043 11.957 1.00 90.25 95 GLN A C 1
ATOM 726 O O . GLN A 1 95 ? -5.322 1.271 11.914 1.00 90.25 95 GLN A O 1
ATOM 731 N N . ARG A 1 96 ? -6.311 -0.679 12.451 1.00 93.06 96 ARG A N 1
ATOM 732 C CA . ARG A 1 96 ? -7.557 -0.078 12.963 1.00 93.06 96 ARG A CA 1
ATOM 733 C C . ARG A 1 96 ? -7.312 0.815 14.172 1.00 93.06 96 ARG A C 1
ATOM 735 O O . ARG A 1 96 ? -7.865 1.912 14.235 1.00 93.06 96 ARG A O 1
ATOM 742 N N . ALA A 1 97 ? -6.498 0.363 15.125 1.00 92.06 97 ALA A N 1
ATOM 743 C CA . ALA A 1 97 ? -6.187 1.135 16.324 1.00 92.06 97 ALA A CA 1
ATOM 744 C C . ALA A 1 97 ? -5.491 2.462 15.975 1.00 92.06 97 ALA A C 1
ATOM 746 O O . ALA A 1 97 ? -5.903 3.522 16.446 1.00 92.06 97 ALA A O 1
ATOM 747 N N . LEU A 1 98 ? -4.485 2.419 15.098 1.00 93.31 98 LEU A N 1
ATOM 748 C CA . LEU A 1 98 ? -3.762 3.610 14.657 1.00 93.31 98 LEU A CA 1
ATOM 749 C C . LEU A 1 98 ? -4.613 4.508 13.758 1.00 93.31 98 LEU A C 1
ATOM 751 O O . LEU A 1 98 ? -4.564 5.719 13.928 1.00 93.31 98 LEU A O 1
ATOM 755 N N . ALA A 1 99 ? -5.436 3.949 12.868 1.00 93.62 99 ALA A N 1
ATOM 756 C CA . ALA A 1 99 ? -6.375 4.716 12.050 1.00 93.62 99 ALA A CA 1
ATOM 757 C C . ALA A 1 99 ? -7.346 5.533 12.915 1.00 93.62 99 ALA A C 1
ATOM 759 O O . ALA A 1 99 ? -7.487 6.737 12.717 1.00 93.62 99 ALA A O 1
ATOM 760 N N . ARG A 1 100 ? -7.960 4.906 13.928 1.00 94.38 100 ARG A N 1
ATOM 761 C CA . ARG A 1 100 ? -8.832 5.602 14.890 1.00 94.38 100 ARG A CA 1
ATOM 762 C C . ARG A 1 100 ? -8.082 6.690 15.647 1.00 94.38 100 ARG A C 1
ATOM 764 O O . ARG A 1 100 ? -8.622 7.768 15.865 1.00 94.38 100 ARG A O 1
ATOM 771 N N . ARG A 1 101 ? -6.836 6.412 16.033 1.00 94.69 101 ARG A N 1
ATOM 772 C CA . ARG A 1 101 ? -5.988 7.371 16.736 1.00 94.69 101 ARG A CA 1
ATOM 773 C C . ARG A 1 101 ? -5.640 8.580 15.869 1.00 94.69 101 ARG A C 1
ATOM 775 O O . ARG A 1 101 ? -5.710 9.693 16.365 1.00 94.69 101 ARG A O 1
ATOM 782 N N . VAL A 1 102 ? -5.331 8.370 14.588 1.00 95.50 102 VAL A N 1
ATOM 783 C CA . VAL A 1 102 ? -5.080 9.454 13.624 1.00 95.50 102 VAL A CA 1
ATOM 784 C C . VAL A 1 102 ? -6.278 10.387 13.541 1.00 95.50 102 VAL A C 1
ATOM 786 O O . VAL A 1 102 ? -6.090 11.589 13.632 1.00 95.50 102 VAL A O 1
ATOM 789 N N . VAL A 1 103 ? -7.493 9.843 13.439 1.00 94.25 103 VAL A N 1
ATOM 790 C CA . VAL A 1 103 ? -8.721 10.653 13.387 1.00 94.25 103 VAL A CA 1
ATOM 791 C C . VAL A 1 103 ? -8.987 11.367 14.714 1.00 94.25 103 VAL A C 1
ATOM 793 O O . VAL A 1 103 ? -9.358 12.532 14.720 1.00 94.25 103 VAL A O 1
ATOM 796 N N . LYS A 1 104 ? -8.790 10.684 15.847 1.00 95.88 104 LYS A N 1
ATOM 797 C CA . LYS A 1 104 ? -9.068 11.239 17.180 1.00 95.88 104 LYS A CA 1
ATOM 798 C C . LYS A 1 104 ? -8.091 12.347 17.590 1.00 95.88 104 LYS A C 1
ATOM 800 O O . LYS A 1 104 ? -8.500 13.299 18.241 1.00 95.88 104 LYS A O 1
ATOM 805 N N . GLU A 1 105 ? -6.809 12.178 17.283 1.00 94.81 105 GLU A N 1
ATOM 806 C CA . GLU A 1 105 ? -5.721 13.077 17.702 1.00 94.81 105 GLU A CA 1
ATOM 807 C C . GLU A 1 105 ? -5.245 14.002 16.565 1.00 94.81 105 GLU A C 1
ATOM 809 O O . GLU A 1 105 ? -4.249 14.698 16.740 1.00 94.81 105 GLU A O 1
ATOM 814 N N . ASP A 1 106 ? -5.915 13.976 15.407 1.00 93.38 106 ASP A N 1
ATOM 815 C CA . ASP A 1 106 ? -5.532 14.681 14.172 1.00 93.38 106 ASP A CA 1
ATOM 816 C C . ASP A 1 106 ? -4.038 14.518 13.823 1.00 93.38 106 ASP A C 1
ATOM 818 O O . ASP A 1 106 ? -3.282 15.463 13.589 1.00 93.38 106 ASP A O 1
ATOM 822 N N . LEU A 1 107 ? -3.563 13.268 13.863 1.00 92.69 107 LEU A N 1
ATOM 823 C CA . LEU A 1 107 ? -2.142 12.987 13.671 1.00 92.69 107 LEU A CA 1
ATOM 824 C C . LEU A 1 107 ? -1.743 13.180 12.211 1.00 92.69 107 LEU A C 1
ATOM 826 O O . LEU A 1 107 ? -2.253 12.515 11.312 1.00 92.69 107 LEU A O 1
ATOM 830 N N . SER A 1 108 ? -0.696 13.970 11.989 1.00 93.81 108 SER A N 1
ATOM 831 C CA . SER A 1 108 ? -0.019 14.015 10.696 1.00 93.81 108 SER A CA 1
ATOM 832 C C . SER A 1 108 ? 0.682 12.690 10.369 1.00 93.81 108 SER A C 1
ATOM 834 O O . SER A 1 108 ? 1.140 11.949 11.247 1.00 93.81 108 SER A O 1
ATOM 836 N N . ALA A 1 109 ? 0.917 12.441 9.078 1.00 88.38 109 ALA A N 1
ATOM 837 C CA . ALA A 1 109 ? 1.640 11.253 8.622 1.00 88.38 109 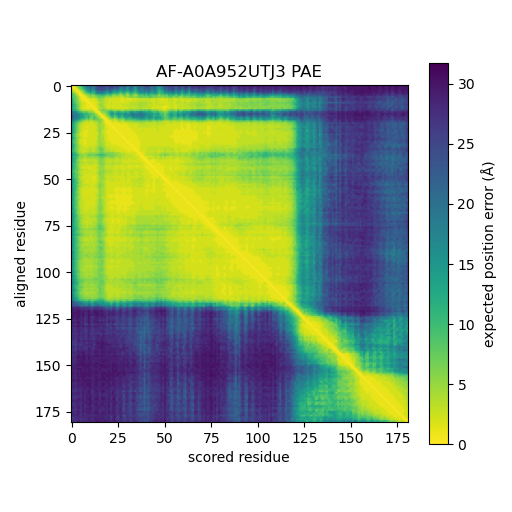ALA A CA 1
ATOM 838 C C . ALA A 1 109 ? 3.054 11.137 9.191 1.00 88.38 109 ALA A C 1
ATOM 840 O O . ALA A 1 109 ? 3.545 10.027 9.392 1.00 88.38 109 ALA A O 1
ATOM 841 N N . LYS A 1 110 ? 3.692 12.268 9.505 1.00 88.56 110 LYS A N 1
ATOM 842 C CA . LYS A 1 110 ? 5.014 12.305 10.133 1.00 88.56 110 LYS A CA 1
ATOM 843 C C . LYS A 1 110 ? 4.955 11.913 11.612 1.00 88.56 110 LYS A C 1
ATOM 845 O O . LYS A 1 110 ? 5.859 11.234 12.093 1.00 88.56 110 LYS A O 1
ATOM 850 N N . GLN A 1 111 ? 3.913 12.320 12.339 1.00 90.19 111 GLN A N 1
ATOM 851 C CA . GLN A 1 111 ? 3.691 11.881 13.723 1.00 90.19 111 GLN A CA 1
ATOM 852 C C . GLN A 1 111 ? 3.364 10.387 13.768 1.00 90.19 111 GLN A C 1
ATOM 854 O O . GLN A 1 111 ? 3.975 9.659 14.548 1.00 90.19 111 GLN A O 1
ATOM 859 N N . LEU A 1 112 ? 2.495 9.914 12.870 1.00 91.12 112 LEU A N 1
ATOM 860 C CA . LEU A 1 112 ? 2.202 8.491 12.717 1.00 91.12 112 LEU A CA 1
ATOM 861 C C . LEU A 1 112 ? 3.466 7.685 12.386 1.00 91.12 112 LEU A C 1
ATOM 863 O O . LEU A 1 112 ? 3.732 6.673 13.027 1.00 91.12 112 LEU A O 1
ATOM 867 N N . GLU A 1 113 ? 4.292 8.159 11.450 1.00 86.44 113 GLU A N 1
ATOM 868 C CA . GLU A 1 113 ? 5.571 7.521 11.129 1.00 86.44 113 GLU A CA 1
ATOM 869 C C . GLU A 1 113 ? 6.458 7.383 12.368 1.00 86.44 113 GLU A C 1
ATOM 871 O O . GLU A 1 113 ? 7.013 6.312 12.584 1.00 86.44 113 GLU A O 1
ATOM 876 N N . ARG A 1 114 ? 6.570 8.416 13.215 1.00 85.75 114 ARG A N 1
ATOM 877 C CA . ARG A 1 114 ? 7.359 8.341 14.459 1.00 85.75 114 ARG A CA 1
ATOM 878 C C . ARG A 1 114 ? 6.820 7.286 15.425 1.00 85.75 114 ARG A C 1
ATOM 880 O O . ARG A 1 114 ? 7.621 6.549 15.991 1.00 85.75 114 ARG A O 1
ATOM 887 N N . LEU A 1 115 ? 5.497 7.179 15.574 1.00 85.81 115 LEU A N 1
ATOM 888 C CA . LEU A 1 115 ? 4.857 6.164 16.423 1.00 85.81 115 LEU A CA 1
ATOM 889 C C . LEU A 1 115 ? 5.128 4.738 15.925 1.00 85.81 115 LEU A C 1
ATOM 891 O O . LEU A 1 115 ? 5.280 3.814 16.723 1.00 85.81 115 LEU A O 1
ATOM 895 N N . VAL A 1 116 ? 5.218 4.565 14.606 1.00 85.00 116 VAL A N 1
ATOM 896 C CA . VAL A 1 116 ? 5.458 3.267 13.966 1.00 85.00 116 VAL A CA 1
ATOM 897 C C . VAL A 1 116 ? 6.958 2.977 13.787 1.00 85.00 116 VAL A C 1
ATOM 899 O O . VAL A 1 116 ? 7.355 1.820 13.678 1.00 85.00 116 VAL A O 1
ATOM 902 N N . ARG A 1 117 ? 7.836 3.990 13.829 1.00 70.81 117 ARG A N 1
ATOM 903 C CA . ARG A 1 117 ? 9.288 3.876 13.574 1.00 70.81 117 ARG A CA 1
ATOM 904 C C . ARG A 1 117 ? 10.007 2.905 14.520 1.00 70.81 117 ARG A C 1
ATOM 906 O O . ARG A 1 117 ? 11.005 2.329 14.101 1.00 70.81 117 ARG A O 1
ATOM 913 N N . GLY A 1 118 ? 9.486 2.681 15.730 1.00 57.78 118 GLY A N 1
ATOM 914 C CA . GLY A 1 118 ? 9.971 1.661 16.679 1.00 57.78 118 GLY A CA 1
ATOM 915 C C . GLY A 1 118 ? 9.237 0.315 16.611 1.00 57.78 118 GLY A C 1
ATOM 916 O O . GLY A 1 118 ? 9.727 -0.679 17.127 1.00 57.78 118 GLY A O 1
ATOM 917 N N . ARG A 1 119 ? 8.086 0.267 15.931 1.00 62.88 119 ARG A N 1
ATOM 918 C CA . ARG A 1 119 ? 7.296 -0.949 15.673 1.00 62.88 119 ARG A CA 1
ATOM 919 C C . ARG A 1 119 ? 7.662 -1.622 14.356 1.00 62.88 119 ARG A C 1
ATOM 921 O O . ARG A 1 119 ? 7.069 -2.628 13.989 1.00 62.88 119 ARG A O 1
ATOM 928 N N . LYS A 1 120 ? 8.703 -1.121 13.680 1.00 50.25 120 LYS A N 1
ATOM 929 C CA . LYS A 1 120 ? 9.422 -1.816 12.602 1.00 50.25 120 LYS A CA 1
ATOM 930 C C . LYS A 1 120 ? 10.204 -3.030 13.142 1.00 50.25 120 LYS A C 1
ATOM 932 O O . LYS A 1 120 ? 11.342 -3.269 12.755 1.00 50.25 120 LYS A O 1
ATOM 937 N N . GLY A 1 121 ? 9.598 -3.789 14.049 1.00 42.56 121 GLY A N 1
ATOM 938 C CA . GLY A 1 121 ? 9.965 -5.148 14.392 1.00 42.56 121 GLY A CA 1
ATOM 939 C C . GLY A 1 121 ? 9.100 -6.067 13.545 1.00 42.56 121 GLY A C 1
ATOM 940 O O . GLY A 1 121 ? 7.928 -6.247 13.835 1.00 42.56 121 GLY A O 1
ATOM 941 N N . VAL A 1 122 ? 9.695 -6.562 12.459 1.00 44.09 122 VAL A N 1
ATOM 942 C CA . VAL A 1 122 ? 9.321 -7.779 11.726 1.00 44.09 122 VAL A CA 1
ATOM 943 C C . VAL A 1 122 ? 7.809 -7.998 11.580 1.00 44.09 122 VAL A C 1
ATOM 945 O O . VAL A 1 122 ? 7.189 -8.727 12.344 1.00 44.09 122 VAL A O 1
ATOM 948 N N . SER A 1 123 ? 7.225 -7.450 10.510 1.00 43.44 123 SER A N 1
ATOM 949 C CA . SER A 1 123 ? 6.023 -8.058 9.939 1.00 43.44 123 SER A CA 1
ATOM 950 C C . SER A 1 123 ? 6.384 -9.505 9.614 1.00 43.44 123 SER A C 1
ATOM 952 O O . SER A 1 123 ? 7.133 -9.758 8.672 1.00 43.44 123 SER A O 1
ATOM 954 N N . THR A 1 124 ? 5.918 -10.448 10.425 1.00 51.94 124 THR A N 1
ATOM 955 C CA . THR A 1 124 ? 6.116 -11.885 10.228 1.00 51.94 124 THR A CA 1
ATOM 956 C C . THR A 1 124 ? 5.646 -12.303 8.841 1.00 51.94 124 THR A C 1
ATOM 958 O O . THR A 1 124 ? 6.299 -13.131 8.234 1.00 51.94 124 THR A O 1
ATOM 961 N N . ILE A 1 125 ? 4.651 -11.633 8.244 1.00 47.38 125 ILE A N 1
ATOM 962 C CA . ILE A 1 125 ? 4.201 -11.897 6.868 1.00 47.38 125 ILE A CA 1
ATOM 963 C C . ILE A 1 125 ? 5.072 -11.211 5.808 1.00 47.38 125 ILE A C 1
ATOM 965 O O . ILE A 1 125 ? 5.379 -11.838 4.804 1.00 47.38 125 ILE A O 1
ATOM 969 N N . ALA A 1 126 ? 5.503 -9.957 5.973 1.00 46.31 126 ALA A N 1
ATOM 970 C CA . ALA A 1 126 ? 6.363 -9.306 4.975 1.00 46.31 126 ALA A CA 1
ATOM 9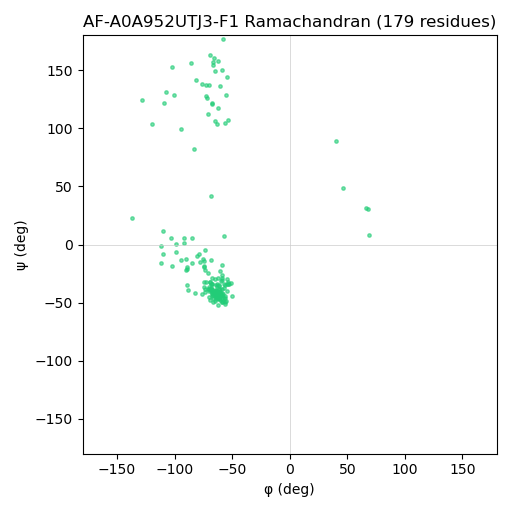71 C C . ALA A 1 126 ? 7.801 -9.843 5.024 1.00 46.31 126 ALA A C 1
ATOM 973 O O . ALA A 1 126 ? 8.451 -9.940 3.988 1.00 46.31 126 ALA A O 1
ATOM 974 N N . GLY A 1 127 ? 8.277 -10.229 6.210 1.00 45.53 127 GLY A N 1
ATOM 975 C CA . GLY A 1 127 ? 9.513 -10.974 6.425 1.00 45.53 127 GLY A CA 1
ATOM 976 C C . GLY A 1 127 ? 9.425 -12.384 5.848 1.00 45.53 127 GLY A C 1
ATOM 977 O O . GLY A 1 127 ? 10.332 -12.783 5.126 1.00 45.53 127 GLY A O 1
ATOM 978 N N . PHE A 1 128 ? 8.305 -13.086 6.058 1.00 49.25 128 PHE A N 1
ATOM 979 C CA . PHE A 1 128 ? 8.014 -14.374 5.420 1.00 49.25 128 PHE A CA 1
ATOM 980 C C . PHE A 1 128 ? 7.899 -14.253 3.897 1.00 49.25 128 PHE A C 1
ATOM 982 O O . PHE A 1 128 ? 8.491 -15.039 3.179 1.00 49.25 128 PHE A O 1
ATOM 989 N N . GLN A 1 129 ? 7.245 -13.219 3.367 1.00 51.38 129 GLN A N 1
ATOM 990 C CA . GLN A 1 129 ? 7.173 -12.953 1.926 1.00 51.38 129 GLN A CA 1
ATOM 991 C C . GLN A 1 129 ? 8.531 -12.549 1.341 1.00 51.38 129 GLN A C 1
ATOM 993 O O . GLN A 1 129 ? 8.828 -12.899 0.201 1.00 51.38 129 GLN A O 1
ATOM 998 N N . LEU A 1 130 ? 9.377 -11.832 2.089 1.00 53.00 130 LEU A N 1
ATOM 9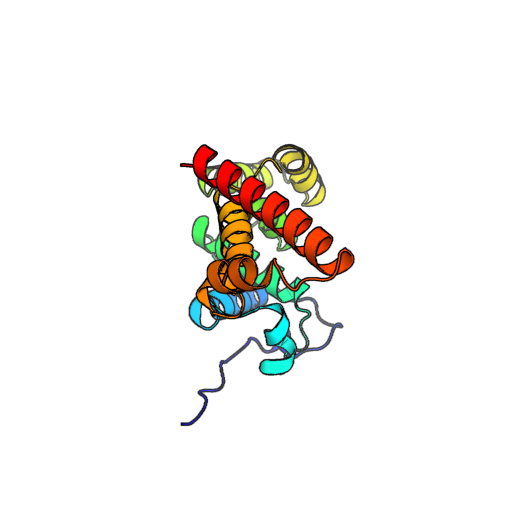99 C CA . LEU A 1 130 ? 10.764 -11.579 1.688 1.00 53.00 130 LEU A CA 1
ATOM 1000 C C . LEU A 1 130 ? 11.592 -12.870 1.690 1.00 53.00 130 LEU A C 1
ATOM 1002 O O . LEU A 1 130 ? 12.391 -13.070 0.780 1.00 53.00 130 LEU A O 1
ATOM 1006 N N . ALA A 1 131 ? 11.388 -13.735 2.684 1.00 53.94 131 ALA A N 1
ATOM 1007 C CA . ALA A 1 131 ? 12.041 -15.033 2.794 1.00 53.94 131 ALA A CA 1
ATOM 1008 C C . ALA A 1 131 ? 11.597 -15.986 1.672 1.00 53.94 131 ALA A C 1
ATOM 1010 O O . ALA A 1 131 ? 12.446 -16.533 0.979 1.00 53.94 131 ALA A O 1
ATOM 1011 N N . LEU A 1 132 ? 10.295 -16.088 1.388 1.00 56.78 132 LEU A N 1
ATOM 1012 C CA . LEU A 1 132 ? 9.754 -16.832 0.248 1.00 56.78 132 LEU A CA 1
ATOM 1013 C C . LEU A 1 132 ? 10.260 -16.279 -1.090 1.00 56.78 132 LEU A C 1
ATOM 1015 O O . LEU A 1 132 ? 10.613 -17.043 -1.977 1.00 56.78 132 LEU A O 1
ATOM 1019 N N . ARG A 1 133 ? 10.392 -14.954 -1.241 1.00 61.16 133 ARG A N 1
ATOM 1020 C CA . ARG A 1 133 ? 11.022 -14.355 -2.435 1.00 61.16 133 ARG A CA 1
ATOM 1021 C C . ARG A 1 133 ? 12.505 -14.691 -2.569 1.00 61.16 133 ARG A C 1
ATOM 1023 O O . ARG A 1 133 ? 13.002 -14.731 -3.689 1.00 61.16 133 ARG A O 1
ATOM 1030 N N . ALA A 1 134 ? 13.211 -14.904 -1.460 1.00 57.41 134 ALA A N 1
ATOM 1031 C CA . ALA A 1 134 ? 14.586 -15.394 -1.485 1.00 57.41 134 ALA A CA 1
ATOM 1032 C C . ALA A 1 134 ? 14.665 -16.889 -1.852 1.00 57.41 134 ALA A C 1
ATOM 1034 O O . ALA A 1 134 ? 15.705 -17.320 -2.346 1.00 57.41 134 ALA A O 1
ATOM 1035 N N . LEU A 1 135 ? 13.574 -17.641 -1.657 1.00 56.91 135 LEU A N 1
ATOM 1036 C CA . LEU A 1 135 ? 13.423 -19.047 -2.051 1.00 56.91 135 LEU A CA 1
ATOM 1037 C C . LEU A 1 135 ? 12.869 -19.240 -3.475 1.00 56.91 135 LEU A C 1
ATOM 1039 O O . LEU A 1 135 ? 13.120 -20.275 -4.078 1.00 56.91 135 LEU A O 1
ATOM 1043 N N . ALA A 1 136 ? 12.191 -18.240 -4.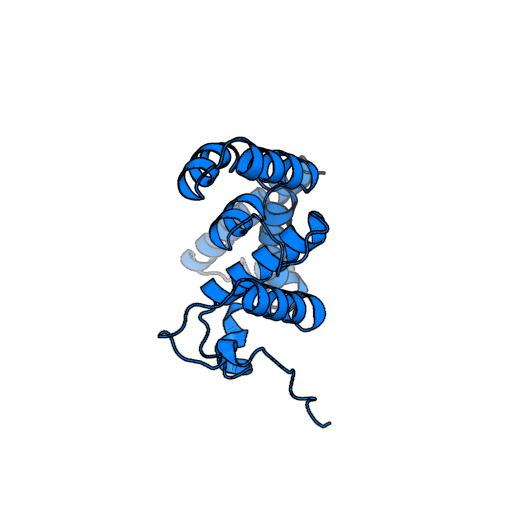046 1.00 57.19 136 ALA A N 1
ATOM 1044 C CA . ALA A 1 136 ? 11.631 -18.287 -5.402 1.00 57.19 136 ALA A CA 1
ATOM 1045 C C . ALA A 1 136 ? 12.624 -18.714 -6.512 1.00 57.19 136 ALA A C 1
ATOM 1047 O O . ALA A 1 136 ? 12.192 -19.389 -7.440 1.00 57.19 136 ALA A O 1
ATOM 1048 N N . PRO A 1 137 ? 13.933 -18.396 -6.433 1.00 55.62 137 PRO A N 1
ATOM 1049 C CA . PRO A 1 137 ? 14.914 -18.899 -7.395 1.00 55.62 137 PRO A CA 1
ATOM 1050 C C . PRO A 1 137 ? 15.201 -20.417 -7.335 1.00 55.62 137 PRO A C 1
ATOM 1052 O O . PRO A 1 137 ? 15.886 -20.929 -8.212 1.00 55.62 137 PRO A O 1
ATOM 1055 N N . PHE A 1 138 ? 14.776 -21.122 -6.279 1.00 55.50 138 PHE A N 1
ATOM 1056 C CA . PHE A 1 138 ? 14.847 -22.592 -6.189 1.00 55.50 138 PHE A CA 1
ATOM 1057 C C . PHE A 1 138 ? 13.592 -23.237 -6.780 1.00 55.50 138 PHE A C 1
ATOM 1059 O O . PHE A 1 138 ? 13.675 -24.232 -7.489 1.00 55.50 138 PHE A O 1
ATOM 1066 N N . ASP A 1 139 ? 12.438 -22.622 -6.526 1.00 51.56 139 ASP A N 1
ATOM 1067 C CA . ASP A 1 139 ? 11.135 -23.062 -7.031 1.00 51.56 139 ASP A CA 1
ATOM 1068 C C . ASP A 1 139 ? 11.012 -22.864 -8.557 1.00 51.56 139 ASP A C 1
ATOM 1070 O O . ASP A 1 139 ? 10.406 -23.668 -9.257 1.00 51.56 139 ASP A O 1
ATOM 1074 N N . ASP A 1 140 ? 11.663 -21.828 -9.107 1.00 52.09 140 ASP A N 1
ATOM 1075 C CA . ASP A 1 140 ? 11.745 -21.576 -10.554 1.00 52.09 140 ASP A CA 1
ATOM 1076 C C . ASP A 1 140 ? 12.881 -22.345 -11.268 1.00 52.09 140 ASP A C 1
ATOM 1078 O O . ASP A 1 140 ? 13.114 -22.132 -12.462 1.00 52.09 140 ASP A O 1
ATOM 1082 N N . GLY A 1 141 ? 13.591 -23.227 -10.548 1.00 50.50 141 GLY A N 1
ATOM 1083 C CA . GLY A 1 141 ? 14.651 -24.088 -11.080 1.00 50.50 141 GLY A CA 1
ATOM 1084 C C . GLY A 1 141 ? 15.930 -23.360 -11.507 1.00 50.50 141 GLY A C 1
ATOM 1085 O O . GLY A 1 141 ? 16.812 -23.971 -12.109 1.00 50.50 141 GLY A O 1
ATOM 1086 N N . ARG A 1 142 ? 16.072 -22.056 -11.223 1.00 57.28 142 ARG A N 1
ATOM 1087 C CA . ARG A 1 142 ? 17.308 -21.307 -11.520 1.00 57.28 142 ARG A CA 1
ATOM 1088 C C . ARG A 1 142 ? 18.449 -21.636 -10.572 1.00 57.28 142 ARG A C 1
ATOM 1090 O O . ARG A 1 142 ? 19.598 -21.328 -10.885 1.00 57.28 142 ARG A O 1
ATOM 1097 N N . LEU A 1 143 ? 18.126 -22.195 -9.414 1.00 55.06 143 LEU A N 1
ATOM 1098 C CA . LEU A 1 143 ? 19.059 -22.685 -8.418 1.00 55.06 143 LEU A CA 1
ATOM 1099 C C . LEU A 1 143 ? 18.689 -24.108 -8.057 1.00 55.06 143 LEU A C 1
ATOM 1101 O O . LEU A 1 143 ? 17.586 -24.372 -7.587 1.00 55.06 143 LEU A O 1
ATOM 1105 N N . ASP A 1 144 ? 19.657 -24.992 -8.205 1.00 64.88 144 ASP A N 1
ATOM 1106 C CA . ASP A 1 144 ? 19.564 -26.362 -7.747 1.00 64.88 144 ASP A CA 1
ATOM 1107 C C . ASP A 1 144 ? 20.685 -26.555 -6.732 1.00 64.88 144 ASP A C 1
ATOM 1109 O O . ASP A 1 144 ? 21.860 -26.636 -7.079 1.00 64.88 144 ASP A O 1
ATOM 1113 N N . LEU A 1 145 ? 20.310 -26.570 -5.454 1.00 59.59 145 LEU A N 1
ATOM 1114 C CA . LEU A 1 145 ? 21.241 -26.740 -4.341 1.00 59.59 145 LEU A CA 1
ATOM 1115 C C . LEU A 1 145 ? 21.989 -28.074 -4.440 1.00 59.59 145 LEU A C 1
ATOM 1117 O O . LEU A 1 145 ? 23.143 -28.150 -4.035 1.00 59.59 145 LEU A O 1
ATOM 1121 N N . THR A 1 146 ? 21.360 -29.103 -5.002 1.00 57.66 146 THR A N 1
ATOM 1122 C CA . THR A 1 146 ? 21.949 -30.428 -5.179 1.00 57.66 146 THR A CA 1
ATOM 1123 C C . THR A 1 146 ? 22.943 -30.423 -6.337 1.00 57.66 146 THR A C 1
ATOM 1125 O O . THR A 1 146 ? 24.053 -30.925 -6.169 1.00 57.66 146 THR A O 1
ATOM 1128 N N . ALA A 1 147 ? 22.621 -29.776 -7.461 1.00 59.25 147 ALA A N 1
ATOM 1129 C CA . ALA A 1 147 ? 23.560 -29.599 -8.572 1.00 59.25 147 ALA A CA 1
ATOM 1130 C C . ALA A 1 147 ? 24.724 -28.648 -8.224 1.00 59.25 147 ALA A C 1
ATOM 1132 O O . ALA A 1 147 ? 25.866 -28.907 -8.598 1.00 59.25 147 ALA A O 1
ATOM 1133 N N . ASP A 1 148 ? 24.466 -27.572 -7.477 1.00 60.69 148 ASP A N 1
ATOM 1134 C CA . ASP A 1 148 ? 25.487 -26.624 -7.010 1.00 60.69 148 ASP A CA 1
ATOM 1135 C C . ASP A 1 148 ? 26.430 -27.271 -5.977 1.00 60.69 148 ASP A C 1
ATOM 1137 O O . ASP A 1 148 ? 27.625 -26.972 -5.959 1.00 60.69 148 ASP A O 1
ATOM 1141 N N . LEU A 1 149 ? 25.924 -28.190 -5.142 1.00 60.00 149 LEU A N 1
ATOM 1142 C CA . LEU A 1 149 ? 26.740 -28.999 -4.228 1.00 60.00 149 LEU A CA 1
ATOM 1143 C C . LEU A 1 149 ? 27.516 -30.103 -4.958 1.00 60.00 149 LEU A C 1
ATOM 1145 O O . LEU A 1 149 ? 28.664 -30.355 -4.606 1.00 60.00 149 LEU A O 1
ATOM 1149 N N . GLN A 1 150 ? 26.944 -30.723 -5.996 1.00 62.06 150 GLN A N 1
ATOM 1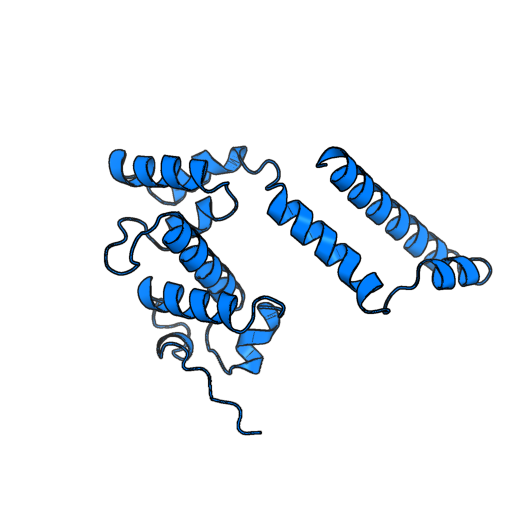150 C CA . GLN A 1 150 ? 27.659 -31.682 -6.850 1.00 62.06 150 GLN A CA 1
ATOM 1151 C C . GLN A 1 150 ? 28.811 -31.020 -7.619 1.00 62.06 150 GLN A C 1
ATOM 1153 O O . GLN A 1 150 ? 29.868 -31.625 -7.768 1.00 62.06 150 GLN A O 1
ATOM 1158 N N . ARG A 1 151 ? 28.657 -29.754 -8.032 1.00 57.06 151 ARG A N 1
ATOM 1159 C CA . ARG A 1 151 ? 29.726 -28.959 -8.665 1.00 57.06 151 ARG A CA 1
ATOM 1160 C C . ARG A 1 151 ? 30.740 -28.381 -7.681 1.00 57.06 151 ARG A C 1
ATOM 1162 O O . ARG A 1 151 ? 31.750 -27.845 -8.120 1.00 57.06 151 ARG A O 1
ATOM 1169 N N . ALA A 1 152 ? 30.518 -28.482 -6.368 1.00 57.81 152 ALA A N 1
ATOM 1170 C CA . ALA A 1 152 ? 31.373 -27.850 -5.360 1.00 57.81 152 ALA A CA 1
ATOM 1171 C C . ALA A 1 152 ? 32.838 -28.331 -5.392 1.00 57.81 152 ALA A C 1
ATOM 1173 O O . ALA A 1 152 ? 33.717 -27.594 -4.951 1.00 57.81 152 ALA A O 1
ATOM 1174 N N . GLY A 1 153 ? 33.102 -29.523 -5.942 1.00 58.31 153 GLY A N 1
ATOM 1175 C CA . GLY A 1 153 ? 34.455 -30.046 -6.165 1.00 58.31 153 GLY A CA 1
ATOM 1176 C C . GLY A 1 153 ? 35.210 -29.422 -7.348 1.00 58.31 153 GLY A C 1
ATOM 1177 O O . GLY A 1 153 ? 36.418 -29.601 -7.448 1.00 58.31 153 GLY A O 1
ATOM 1178 N N . GLU A 1 154 ? 34.526 -28.674 -8.217 1.00 66.06 154 GLU A N 1
ATOM 1179 C CA . GLU A 1 154 ? 35.078 -28.054 -9.435 1.00 66.06 154 GLU A CA 1
ATOM 1180 C C . GLU A 1 154 ? 35.124 -26.517 -9.345 1.00 66.06 154 GLU A C 1
ATOM 1182 O O . GLU A 1 154 ? 35.568 -25.841 -10.273 1.00 66.06 154 GLU A O 1
ATOM 1187 N N . LEU A 1 155 ? 34.656 -25.944 -8.231 1.00 67.31 155 LEU A N 1
ATOM 1188 C CA . LEU A 1 155 ? 34.562 -24.497 -8.054 1.00 67.31 155 LEU A CA 1
ATOM 1189 C C . LEU A 1 155 ? 35.925 -23.870 -7.763 1.00 67.31 155 LEU A C 1
ATOM 1191 O O . LEU A 1 155 ? 36.683 -24.336 -6.911 1.00 67.31 155 LEU A O 1
ATOM 1195 N N . SER A 1 156 ? 36.186 -22.720 -8.385 1.00 74.19 156 SER A N 1
ATOM 1196 C CA . SER A 1 156 ? 37.285 -21.852 -7.965 1.00 74.19 156 SER A CA 1
ATOM 1197 C C . SER A 1 156 ? 37.066 -21.345 -6.533 1.00 74.19 156 SER A C 1
ATOM 1199 O O . SER A 1 156 ? 35.938 -21.246 -6.039 1.00 74.19 156 SER A O 1
ATOM 1201 N N . GLU A 1 157 ? 38.138 -20.937 -5.852 1.00 72.06 157 GLU A N 1
ATOM 1202 C CA . GLU A 1 157 ? 38.056 -20.460 -4.464 1.00 72.06 157 GLU A CA 1
ATOM 1203 C C . GLU A 1 157 ? 37.092 -19.265 -4.297 1.00 72.06 157 GLU A C 1
ATOM 1205 O O . GLU A 1 157 ? 36.378 -19.140 -3.296 1.00 72.06 157 GLU A O 1
ATOM 1210 N N . ALA A 1 158 ? 37.009 -18.394 -5.306 1.00 71.69 158 ALA A N 1
ATOM 1211 C CA . ALA A 1 158 ? 36.083 -17.265 -5.321 1.00 71.69 158 ALA A CA 1
ATOM 1212 C C . ALA A 1 158 ? 34.612 -17.711 -5.410 1.00 71.69 158 ALA A C 1
ATOM 1214 O O . ALA A 1 158 ? 33.738 -17.127 -4.761 1.00 71.69 158 ALA A O 1
ATOM 1215 N N . GLU A 1 159 ? 34.332 -18.748 -6.195 1.00 63.91 159 GLU A N 1
ATOM 1216 C CA . GLU A 1 159 ? 32.995 -19.318 -6.364 1.00 63.91 159 GLU A CA 1
ATOM 1217 C C . GLU A 1 159 ? 32.570 -20.107 -5.128 1.00 63.91 159 GLU A C 1
ATOM 1219 O O . GLU A 1 159 ? 31.455 -19.914 -4.641 1.00 63.91 159 GLU A O 1
ATOM 1224 N N . ALA A 1 160 ? 33.485 -20.876 -4.536 1.00 67.19 160 ALA A N 1
ATOM 1225 C CA . ALA A 1 160 ? 33.262 -21.568 -3.271 1.00 67.19 160 ALA A CA 1
ATOM 1226 C C . ALA A 1 160 ? 32.914 -20.583 -2.139 1.00 67.19 160 ALA A C 1
ATOM 1228 O O . ALA A 1 160 ? 31.947 -20.783 -1.401 1.00 67.19 160 ALA A O 1
ATOM 1229 N N . ARG A 1 161 ? 33.624 -19.448 -2.042 1.00 72.31 161 ARG A N 1
ATOM 1230 C CA . ARG A 1 161 ? 33.309 -18.382 -1.070 1.00 72.31 161 ARG A CA 1
ATOM 1231 C C . ARG A 1 161 ? 31.940 -17.746 -1.320 1.00 72.31 161 ARG A C 1
ATOM 1233 O O . ARG A 1 161 ? 31.212 -17.466 -0.364 1.00 72.31 161 ARG A O 1
ATOM 1240 N N . ARG A 1 162 ? 31.563 -17.524 -2.584 1.00 71.94 162 ARG A N 1
ATOM 1241 C CA . ARG A 1 162 ? 30.227 -17.016 -2.946 1.00 71.94 162 ARG A CA 1
ATOM 1242 C C . ARG A 1 162 ? 29.136 -18.010 -2.555 1.00 71.94 162 ARG A C 1
ATOM 1244 O O . ARG A 1 162 ? 28.133 -17.592 -1.974 1.00 71.94 162 ARG A O 1
ATOM 1251 N N . LEU A 1 163 ? 29.349 -19.300 -2.810 1.00 70.12 163 LEU A N 1
ATOM 1252 C CA . LEU A 1 163 ? 28.422 -20.367 -2.445 1.00 70.12 163 LEU A CA 1
ATOM 1253 C C . LEU A 1 163 ? 28.279 -20.485 -0.921 1.00 70.12 163 LEU A C 1
ATOM 1255 O O . LEU A 1 163 ? 27.160 -20.499 -0.415 1.00 70.12 163 LEU A O 1
ATOM 1259 N N . ALA A 1 164 ? 29.379 -20.447 -0.168 1.00 71.25 164 ALA A N 1
ATOM 1260 C CA . ALA A 1 164 ? 29.360 -20.490 1.295 1.00 71.25 164 ALA A CA 1
ATOM 1261 C C . ALA A 1 164 ? 28.645 -19.276 1.914 1.00 71.25 164 ALA A C 1
ATOM 1263 O O . ALA A 1 164 ? 27.800 -19.419 2.801 1.00 71.25 164 ALA A O 1
ATOM 1264 N N . ALA A 1 165 ? 28.925 -18.064 1.419 1.00 71.50 165 ALA A N 1
ATOM 1265 C CA . ALA A 1 165 ? 28.236 -16.852 1.862 1.00 71.50 165 ALA A CA 1
ATOM 1266 C C . ALA A 1 165 ? 26.729 -16.918 1.570 1.00 71.50 165 ALA A C 1
ATOM 1268 O O . ALA A 1 165 ? 25.909 -16.447 2.364 1.00 71.50 165 ALA A O 1
ATOM 1269 N N . ARG A 1 166 ? 26.360 -17.526 0.441 1.00 66.81 166 ARG A N 1
ATOM 1270 C CA . ARG A 1 166 ? 24.972 -17.746 0.044 1.00 66.81 166 ARG A CA 1
ATOM 1271 C C . ARG A 1 166 ? 24.280 -18.781 0.929 1.00 66.81 166 ARG A C 1
ATOM 1273 O O . ARG A 1 166 ? 23.202 -18.488 1.438 1.00 66.81 166 ARG A O 1
ATOM 1280 N N . ALA A 1 167 ? 24.909 -19.929 1.170 1.00 70.94 167 ALA A N 1
ATOM 1281 C CA . ALA A 1 167 ? 24.400 -20.977 2.052 1.00 70.94 167 ALA A CA 1
ATOM 1282 C C . ALA A 1 167 ? 24.191 -20.451 3.479 1.00 70.94 167 ALA A C 1
ATOM 1284 O O . ALA A 1 167 ? 23.147 -20.685 4.082 1.00 70.94 167 ALA A O 1
ATOM 1285 N N . LYS A 1 168 ? 25.126 -19.637 3.987 1.00 72.00 168 LYS A N 1
ATOM 1286 C CA . LYS A 1 168 ? 24.998 -18.975 5.292 1.00 72.00 168 LYS A CA 1
ATOM 1287 C C . LYS A 1 168 ? 23.774 -18.059 5.364 1.00 72.00 168 LYS A C 1
ATOM 1289 O O . LYS A 1 168 ? 23.037 -18.109 6.345 1.00 72.00 168 LYS A O 1
ATOM 1294 N N . ARG A 1 169 ? 23.528 -17.251 4.324 1.00 70.12 169 ARG A N 1
ATOM 1295 C CA . ARG A 1 169 ? 22.328 -16.396 4.245 1.00 70.12 169 ARG A CA 1
ATOM 1296 C C . ARG A 1 169 ? 21.052 -17.228 4.204 1.00 70.12 169 ARG A C 1
ATOM 1298 O O . ARG A 1 169 ? 20.096 -16.889 4.889 1.00 70.12 169 ARG A O 1
ATOM 1305 N N . LEU A 1 170 ? 21.044 -18.311 3.430 1.00 66.50 170 LEU A N 1
ATOM 1306 C CA . LEU A 1 170 ? 19.892 -19.203 3.329 1.00 66.50 170 LEU A CA 1
ATOM 1307 C C . LEU A 1 170 ? 19.586 -19.880 4.673 1.00 66.50 170 LEU A C 1
ATOM 1309 O O . LEU A 1 170 ? 18.446 -19.863 5.118 1.00 66.50 170 LEU A O 1
ATOM 1313 N N . ALA A 1 171 ? 20.610 -20.390 5.361 1.00 71.06 171 ALA A N 1
ATOM 1314 C CA . ALA A 1 171 ? 20.476 -20.992 6.685 1.00 71.06 171 ALA A CA 1
ATOM 1315 C C . ALA A 1 171 ? 19.947 -19.990 7.724 1.00 71.06 171 ALA A C 1
ATOM 1317 O O . ALA A 1 171 ? 19.135 -20.341 8.576 1.00 71.06 171 ALA A O 1
ATOM 1318 N N . GLU A 1 172 ? 20.373 -18.728 7.651 1.00 71.00 172 GLU A N 1
ATOM 1319 C CA . GLU A 1 172 ? 19.854 -17.676 8.526 1.00 71.00 172 GLU A CA 1
ATOM 1320 C C . GLU A 1 172 ? 18.380 -17.357 8.233 1.00 71.00 172 GLU A C 1
ATOM 1322 O O . GLU A 1 172 ? 17.598 -17.157 9.162 1.00 71.00 172 GLU A O 1
ATOM 1327 N N . VAL A 1 173 ? 17.984 -17.355 6.958 1.00 66.00 173 VAL A N 1
ATOM 1328 C CA . VAL A 1 173 ? 16.581 -17.205 6.549 1.00 66.00 173 VAL A CA 1
ATOM 1329 C C . VAL A 1 173 ? 15.740 -18.381 7.051 1.00 66.00 173 VAL A C 1
ATOM 1331 O O . VAL A 1 173 ? 14.702 -18.145 7.661 1.00 66.00 173 VAL A O 1
ATOM 1334 N N . LEU A 1 174 ? 16.203 -19.622 6.878 1.00 67.88 174 LEU A N 1
ATOM 1335 C CA . LEU A 1 174 ? 15.500 -20.825 7.337 1.00 67.88 174 LEU A CA 1
ATOM 1336 C C . LEU A 1 174 ? 15.321 -20.846 8.860 1.00 67.88 174 LEU A C 1
ATOM 1338 O O . LEU A 1 174 ? 14.205 -21.018 9.330 1.00 67.88 174 LEU A O 1
ATOM 1342 N N . ARG A 1 175 ? 16.362 -20.535 9.645 1.00 72.50 175 ARG A N 1
ATOM 1343 C CA . ARG A 1 175 ? 16.236 -20.428 11.114 1.00 72.50 175 ARG A CA 1
ATOM 1344 C C . ARG A 1 175 ? 15.260 -19.341 11.554 1.00 72.50 175 ARG A C 1
ATOM 1346 O O . ARG A 1 175 ? 14.616 -19.461 12.592 1.00 72.50 175 ARG A O 1
ATOM 1353 N N . ARG A 1 176 ? 15.184 -18.232 10.810 1.00 61.88 176 ARG A N 1
ATOM 1354 C CA . ARG A 1 176 ? 14.201 -17.174 11.087 1.00 61.88 176 ARG A CA 1
ATOM 1355 C C . ARG A 1 176 ? 12.779 -17.644 10.790 1.00 61.88 176 ARG A C 1
ATOM 1357 O O . ARG A 1 176 ? 11.877 -17.223 11.502 1.00 61.88 176 ARG A O 1
ATOM 1364 N N . LEU A 1 177 ? 12.594 -18.488 9.774 1.00 57.22 177 LEU A N 1
ATOM 1365 C CA . LEU A 1 177 ? 11.309 -19.106 9.449 1.00 57.22 177 LEU A CA 1
ATOM 1366 C C . LEU A 1 177 ? 10.899 -20.145 10.498 1.00 57.22 177 LEU A C 1
ATOM 1368 O O . LEU A 1 177 ? 9.775 -20.082 10.971 1.00 57.22 177 LEU A O 1
ATOM 1372 N N . GLU A 1 178 ? 11.812 -21.022 10.925 1.00 62.34 178 GLU A N 1
ATOM 1373 C CA . GLU A 1 178 ? 11.556 -22.011 11.987 1.00 62.34 178 GLU A CA 1
ATOM 1374 C C . GLU A 1 178 ? 11.138 -21.363 13.307 1.00 62.34 178 GLU A C 1
ATOM 1376 O O . GLU A 1 178 ? 10.262 -21.871 13.986 1.00 62.34 178 GLU A O 1
ATOM 1381 N N . ARG A 1 179 ? 11.734 -20.222 13.674 1.00 57.69 179 ARG A N 1
ATOM 1382 C CA . ARG A 1 179 ? 11.346 -19.473 14.884 1.00 57.69 179 ARG A CA 1
ATOM 1383 C C . ARG A 1 179 ? 10.023 -18.719 14.753 1.00 57.69 179 ARG A C 1
ATOM 1385 O O . ARG A 1 179 ? 9.550 -18.167 15.742 1.00 57.69 179 ARG A O 1
ATOM 1392 N N . ALA A 1 180 ? 9.516 -18.575 13.532 1.00 49.28 180 ALA A N 1
ATOM 1393 C CA . ALA A 1 180 ? 8.270 -17.878 13.239 1.00 49.28 180 ALA A CA 1
ATOM 1394 C C . ALA A 1 180 ? 7.080 -18.839 13.055 1.00 49.28 180 ALA A C 1
ATOM 1396 O O . ALA A 1 180 ? 5.956 -18.353 12.909 1.00 49.28 180 ALA A O 1
ATOM 1397 N N . LEU A 1 181 ? 7.339 -20.151 13.042 1.00 44.19 181 LEU A N 1
ATOM 1398 C CA . LEU A 1 181 ? 6.363 -21.242 13.116 1.00 44.19 181 LEU A CA 1
ATOM 1399 C C . LEU A 1 181 ? 6.201 -21.689 14.574 1.00 44.19 181 LEU A C 1
ATOM 1401 O O . LEU A 1 181 ? 5.064 -22.069 14.921 1.00 44.19 181 LEU A O 1
#

Solvent-accessible surface area (backbone atoms only — not comparable to full-atom values): 10400 Å² total; per-residue (Å²): 131,85,76,78,77,76,83,67,49,71,66,42,55,45,51,95,84,61,82,76,47,56,52,49,27,29,52,50,10,46,48,40,60,73,78,36,66,94,50,67,62,77,54,42,25,76,74,72,65,36,50,47,51,47,69,54,51,55,45,13,33,24,32,26,53,38,31,62,70,65,72,47,56,58,90,76,44,93,62,52,69,63,40,32,51,65,39,47,71,48,58,66,70,56,35,48,55,50,53,53,44,30,68,74,68,68,52,49,49,69,57,50,38,60,71,41,65,79,60,76,63,70,39,68,63,60,51,45,51,51,47,50,60,70,44,43,47,48,79,70,64,79,41,50,72,67,60,56,56,68,45,56,87,76,49,52,74,69,53,47,51,51,50,50,57,47,51,52,51,50,54,53,48,50,53,55,49,63,75,72,108

Secondary structure (DSSP, 8-state):
---------GGGTS-TTSPPPHHHHHHHHHHHHHH-TTS-GGGHHHHHT-SS-HHHHHHHHHHHHHHHHHT--GGG-SS-HHHHHHHTTS-HHHHHHHHHHHHHHT--HHHHHHHHTTT-S--HHHHHHHHHHHHHHHHTTS--HHHHHHGGGT--HHHHHHHHHHHHHHHHHHHHHHTT-

Sequence (181 aa):
MAKTKLKWPAAAYEGAGRGLSLVDAYRCGELIETCFADQSIRKLPAREGLALSHVTLVRARAAYRVLRALGIAPETSPLSFAHLRQIDHLPPAEQRALARRVVKEDLSAKQLERLVRGRKGVSTIAGFQLALRALAPFDDGRLDLTADLQRAGELSEAEARRLAARAKRLAEVLRRLERAL

Mean predicted aligned error: 14.45 Å

pLDDT: mean 76.49, std 16.18, range [33.28, 95.88]

Nearest PDB structures (foldseek):
  4umk-assembly1_C  TM=6.516E-01  e=1.130E-01  Helicobacter pylori 26695
  4umk-assembly2_B  TM=6.362E-01  e=1.677E-01  Helicobacter pylori 26695
  1vz0-assembly3_D  TM=6.342E-01  e=1.677E-01  Thermus thermophilus HB27
  6r1j-assembly1_J-2  TM=1.759E-01  e=9.546E+00  Aeromonas hydrophila J-1